Protein AF-A0A8C6ZMP5-F1 (afdb_monomer)

Foldseek 3Di:
DDDDDDDDDPPDDDPDDAAPFKDFDPDPFPWFDKDKDKDWDWDWDWDADPPRDTDIDTDIDIDIDIDGHGDDDDDGDTDGHPQFDDDPPDPRYRQAGHAPQAQPPPWGRNHRQATDEDAQFDDSRSPDGDFCQVVVVQQAPDDWDDDRRHIFHDDDPQWDQDPVRRYTHGPDPDDDPPPPDDDDPPPVVVVVVVVVVVVVVVVVVVVVCVVCVVVVVVDPDDDDDDDDDPVVVVVVVVVVVVVVVVVVVVVVVVVVVVVVPDDDDD

pLDDT: mean 75.1, std 19.27, range [32.62, 97.62]

Nearest PDB structures (foldseek):
  8eph-assembly2_C  TM=4.547E-01  e=2.329E-05  Homo sapiens
  2bq6-assembly1_A  TM=7.349E-01  e=4.977E-03  Homo sapiens
  1pfx-assembly1_L  TM=4.482E-01  e=1.656E-04  Sus scrofa
  4p24-assembly1_G  TM=3.798E-01  e=1.265E+00  Staphylococcus aureus subsp. aureus Mu50
  4p24-assembly1_E  TM=2.647E-01  e=1.340E+00  Staphylococcus aureus subsp. aureus Mu50

Solvent-accessible surface area (backbone atoms only — not comparable to full-atom values): 16484 Å² total; per-residue (Å²): 143,82,87,82,82,85,78,85,75,81,86,79,74,90,81,80,82,87,58,100,36,62,32,75,42,80,60,77,71,56,76,57,45,80,42,79,45,83,41,82,42,76,45,77,44,81,44,74,42,96,84,80,41,83,38,85,46,70,46,81,43,80,40,84,43,74,44,76,43,75,60,82,63,71,78,65,53,78,36,51,32,93,44,35,34,67,39,97,88,37,100,84,31,33,75,34,39,38,39,90,65,69,40,31,86,82,21,41,51,74,34,58,62,35,43,45,50,45,80,33,38,35,67,72,33,20,76,38,66,43,56,37,52,84,67,67,72,63,76,41,69,71,38,66,45,66,45,93,48,41,70,45,49,47,49,61,93,68,36,39,68,37,96,82,56,28,47,58,40,72,52,76,74,75,76,74,79,71,91,66,88,64,81,76,79,52,78,64,58,63,51,50,52,53,48,53,53,48,53,55,49,54,53,50,49,53,51,50,48,61,70,44,49,75,58,54,80,76,51,82,93,72,80,95,77,84,90,77,57,74,67,58,53,51,51,53,55,52,57,52,52,60,54,48,56,56,47,52,55,51,49,54,55,49,52,60,57,52,66,73,64,64,81,82,80,129

Sequence (266 aa):
PAGTGDVLTPLLFPLQAAARRVCSARAPAPPPVPESHVQPVYLPYLTTCAGQRLCSTYRTIYKVSYRLVARQAAQPVASCCPGWSRDATSALGCNRAVCWAPCRNGGSCVFPNRCSCPPGWTGPACETDVDECARRSHGCSQLCANTAGSYRCSCRAGFRLAADARACEPMEPDPEPRAQGNPLPSAGEMKEEMKDLKARMEALEQKLQSVLAPFHNLMPSAPDDVGTDPISRLSHSLQQLDRIDSLSEQISFLEERLETCKPKRD

Secondary structure (DSSP, 8-state):
----------------SS-TTEEEE-PPPPPPEEEEEEEEEEEEEEEEETTTEEEEEEEEEEEEEEEEEPPPPPS-EEEEPTTEE--SS-TT---EE--SSPPPTT-EEEETTEEEPPTTEESTTS-EE--TTTTT-S--SSEEEEETTEEEEE--TTEEE-TTSS-EEE-----------PPPPPHHHHHHHHHHHHHHHHHHHHHHHHHHHHHHTTS----S-----HHHHHHHHHHHHHHHHHHHHHHHHHHHHHHTT-----

Organism: Nothoprocta perdicaria (NCBI:txid30464)

Radius of gyration: 42.94 Å; Cα contacts (8 Å, |Δi|>4): 307; chains: 1; bounding box: 100×84×129 Å

InterPro domains:
  IPR000152 EGF-type aspartate/asparagine hydroxylation site [PS00010] (144-155)
  IPR000742 EGF-like domain [PS00022] (115-126)
  IPR000742 EGF-like domain [PS01186] (115-126)
  IPR000742 EGF-like domain [PS01186] (153-168)
  IPR000742 EGF-like domain [PS50026] (95-127)
  IPR000742 EGF-like domain [SM00181] (93-127)
  IPR000742 EGF-like domain [SM00181] (132-169)
  IPR001881 EGF-like calcium-binding domain [SM00179] (129-169)
  IPR011489 EMI domain [PF07546] (20-86)
  IPR011489 EMI domain [PS51041] (19-96)
  IPR013111 Epidermal growth factor-like domain, extracellular [PF07974] (99-126)
  IPR018097 EGF-like calcium-binding, conserved site [PS01187] (129-153)
  IPR049883 NOTCH1, EGF-like calcium-binding domain [PF07645] (129-168)
  IPR050969 Developmental Signaling Modulators [PTHR14949] (24-262)

Mean predicted aligned error: 21.31 Å

Structure (mmCIF, N/CA/C/O backbone):
data_AF-A0A8C6ZMP5-F1
#
_entry.id   AF-A0A8C6ZMP5-F1
#
loop_
_atom_site.group_PDB
_atom_site.id
_atom_site.type_symbol
_atom_site.label_atom_id
_atom_site.label_alt_id
_atom_site.label_comp_id
_atom_site.label_asym_id
_atom_site.label_entity_id
_atom_site.label_seq_id
_atom_site.pdbx_PDB_ins_code
_atom_site.Cartn_x
_atom_site.Cartn_y
_atom_site.Cartn_z
_atom_site.occupancy
_atom_site.B_iso_or_equiv
_atom_site.auth_seq_id
_atom_site.auth_comp_id
_atom_site.auth_asym_id
_atom_site.auth_atom_id
_atom_site.pdbx_PDB_model_num
ATOM 1 N N . PRO A 1 1 ? -28.061 33.032 34.984 1.00 40.44 1 PRO A N 1
ATOM 2 C CA . PRO A 1 1 ? -27.258 32.631 33.807 1.00 40.44 1 PRO A CA 1
ATOM 3 C C . PRO A 1 1 ? -25.758 32.755 34.110 1.00 40.44 1 PRO A C 1
ATOM 5 O O . PRO A 1 1 ? -25.182 33.829 33.989 1.00 40.44 1 PRO A O 1
ATOM 8 N N . ALA A 1 2 ? -25.153 31.664 34.570 1.00 33.84 2 ALA A N 1
ATOM 9 C CA . ALA A 1 2 ? -23.709 31.527 34.714 1.00 33.84 2 ALA A CA 1
ATOM 10 C C . ALA A 1 2 ? -23.377 30.079 34.343 1.00 33.84 2 ALA A C 1
ATOM 12 O O . ALA A 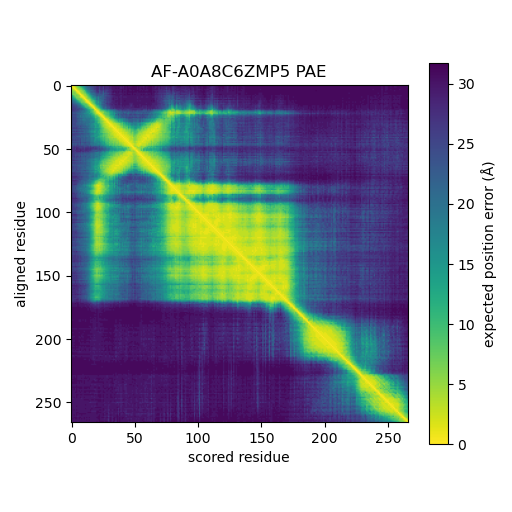1 2 ? -23.797 29.154 35.032 1.00 33.84 2 ALA A O 1
ATOM 13 N N . GLY A 1 3 ? -22.741 29.897 33.186 1.00 34.78 3 GLY A N 1
ATOM 14 C CA . GLY A 1 3 ? -22.262 28.605 32.713 1.00 34.78 3 GLY A CA 1
ATOM 15 C C . GLY A 1 3 ? -20.855 28.366 33.241 1.00 34.78 3 GLY A C 1
ATOM 16 O O . GLY A 1 3 ? -19.946 29.136 32.944 1.00 34.78 3 GLY A O 1
ATOM 17 N N . THR A 1 4 ? -20.682 27.308 34.021 1.00 37.09 4 THR A N 1
ATOM 18 C CA . THR A 1 4 ? -19.376 26.758 34.386 1.00 37.09 4 THR A CA 1
ATOM 19 C C . THR A 1 4 ? -19.034 25.663 33.384 1.00 37.09 4 THR A C 1
ATOM 21 O O . THR A 1 4 ? -19.713 24.641 33.318 1.00 37.09 4 THR A O 1
ATOM 24 N N . GLY A 1 5 ? -18.021 25.917 32.555 1.00 35.22 5 GLY A N 1
ATOM 25 C CA . GLY A 1 5 ? -17.418 24.911 31.692 1.00 35.22 5 GLY A CA 1
ATOM 26 C C . GLY A 1 5 ? -16.483 24.023 32.505 1.00 35.22 5 GLY A C 1
ATOM 27 O O . GLY A 1 5 ? -15.505 24.516 33.066 1.00 35.22 5 GLY A O 1
ATOM 28 N N . ASP A 1 6 ? -16.778 22.726 32.551 1.00 35.41 6 ASP A N 1
ATOM 29 C CA . ASP A 1 6 ? -15.871 21.724 33.101 1.00 35.41 6 ASP A CA 1
ATOM 30 C C . ASP A 1 6 ? -14.754 21.435 32.094 1.00 35.41 6 ASP A C 1
ATOM 32 O O . ASP A 1 6 ? -14.935 20.799 31.053 1.00 35.41 6 ASP A O 1
ATOM 36 N N . VAL A 1 7 ? -13.572 21.947 32.426 1.00 36.72 7 VAL A N 1
ATOM 37 C CA . VAL A 1 7 ? -12.300 21.639 31.780 1.00 36.72 7 VAL A CA 1
ATOM 38 C C . VAL A 1 7 ? -11.880 20.236 32.225 1.00 36.72 7 VAL A C 1
ATOM 40 O O . VAL A 1 7 ? -11.494 20.028 33.372 1.00 36.72 7 VAL A O 1
ATOM 43 N N . LEU A 1 8 ? -11.942 19.266 31.312 1.00 38.81 8 LEU A N 1
ATOM 44 C CA . LEU A 1 8 ? -11.336 17.943 31.483 1.00 38.81 8 LEU A CA 1
ATOM 45 C C . LEU A 1 8 ? -9.807 18.083 31.526 1.00 38.81 8 LEU A C 1
ATOM 47 O O . LEU A 1 8 ? -9.143 18.189 30.496 1.00 38.81 8 LEU A O 1
ATOM 51 N N . THR A 1 9 ? -9.242 18.078 32.729 1.00 32.62 9 THR A N 1
ATOM 52 C CA . THR A 1 9 ? -7.804 17.950 32.980 1.00 32.62 9 THR A CA 1
ATOM 53 C C . THR A 1 9 ? -7.346 16.512 32.700 1.00 32.62 9 THR A C 1
ATOM 55 O O . THR A 1 9 ? -7.867 15.576 33.312 1.00 32.62 9 THR A O 1
ATOM 58 N N . PRO A 1 10 ? -6.346 16.279 31.830 1.00 40.25 10 PRO A N 1
ATOM 59 C CA . PRO A 1 10 ? -5.701 14.980 31.741 1.00 40.25 10 PRO A CA 1
ATOM 60 C C . PRO A 1 10 ? -4.702 14.856 32.898 1.00 40.25 10 PRO A C 1
ATOM 62 O O . PRO A 1 10 ? -3.703 15.574 32.955 1.00 40.25 10 PRO A O 1
ATOM 65 N N . LEU A 1 11 ? -4.963 13.939 33.831 1.00 36.81 11 LEU A N 1
ATOM 66 C CA . LEU A 1 11 ? -3.975 13.528 34.828 1.00 36.81 11 LEU A CA 1
ATOM 67 C C . LEU A 1 11 ? -2.852 12.750 34.124 1.00 36.81 11 LEU A C 1
ATOM 69 O O . LEU A 1 11 ? -2.933 11.542 33.909 1.00 36.81 11 LEU A O 1
ATOM 73 N N . LEU A 1 12 ? -1.810 13.482 33.737 1.00 37.00 12 LEU A N 1
ATOM 74 C CA . LEU A 1 12 ? -0.519 12.968 33.292 1.00 37.00 12 LEU A CA 1
ATOM 75 C C . LEU A 1 12 ? 0.265 12.463 34.511 1.00 37.00 12 LEU A C 1
ATOM 77 O O . LEU A 1 12 ? 0.902 13.245 35.213 1.00 37.00 12 LEU A O 1
ATOM 81 N N . PHE A 1 13 ? 0.253 11.152 34.746 1.00 35.53 13 PHE A N 1
ATOM 82 C CA . PHE A 1 13 ? 1.320 10.499 35.506 1.00 35.53 13 PHE A CA 1
ATOM 83 C C . PHE A 1 13 ? 2.485 10.182 34.553 1.00 35.53 13 PHE A C 1
ATOM 85 O O . PHE A 1 13 ? 2.254 9.574 33.503 1.00 35.53 13 PHE A O 1
ATOM 92 N N . PRO A 1 14 ? 3.734 10.568 34.874 1.00 36.97 14 PRO A N 1
ATOM 93 C CA . PRO A 1 14 ? 4.877 10.289 34.024 1.00 36.97 14 PRO A CA 1
ATOM 94 C C . PRO A 1 14 ? 5.390 8.874 34.317 1.00 36.97 14 PRO A C 1
ATOM 96 O O . PRO A 1 14 ? 6.209 8.668 35.205 1.00 36.97 14 PRO A O 1
ATOM 99 N N . LEU A 1 15 ? 4.927 7.885 33.553 1.00 41.59 15 LEU A N 1
ATOM 100 C CA . LEU A 1 15 ? 5.704 6.663 33.330 1.00 41.59 15 LEU A CA 1
ATOM 101 C C . LEU A 1 15 ? 6.544 6.894 32.076 1.00 41.59 15 LEU A C 1
ATOM 103 O O . LEU A 1 15 ? 6.070 6.832 30.941 1.00 41.59 15 LEU A O 1
ATOM 107 N N . GLN A 1 16 ? 7.790 7.285 32.311 1.00 39.94 16 GLN A N 1
ATOM 108 C CA . GLN A 1 16 ? 8.776 7.563 31.282 1.00 39.94 16 GLN A CA 1
ATOM 109 C C . GLN A 1 16 ? 9.307 6.239 30.707 1.00 39.94 16 GLN A C 1
ATOM 111 O O . GLN A 1 16 ? 9.663 5.334 31.454 1.00 39.94 16 GLN A O 1
ATOM 116 N N . ALA A 1 17 ? 9.409 6.212 29.374 1.00 42.19 17 ALA A N 1
ATOM 117 C CA . ALA A 1 17 ? 10.086 5.242 28.503 1.00 42.19 17 ALA A CA 1
ATOM 118 C C . ALA A 1 17 ? 9.255 4.078 27.894 1.00 42.19 17 ALA A C 1
ATOM 120 O O . ALA A 1 17 ? 8.747 3.191 28.565 1.00 42.19 17 ALA A O 1
ATOM 121 N N . ALA A 1 18 ? 9.230 4.092 26.550 1.00 42.16 18 ALA A N 1
ATOM 122 C CA . ALA A 1 18 ? 8.970 2.995 25.600 1.00 42.16 18 ALA A CA 1
ATOM 123 C C . ALA A 1 18 ? 7.535 2.580 25.192 1.00 42.16 18 ALA A C 1
ATOM 125 O O . ALA A 1 18 ? 7.398 1.593 24.475 1.00 42.16 18 ALA A O 1
ATOM 126 N N . ALA A 1 19 ? 6.473 3.339 25.491 1.00 53.16 19 ALA A N 1
ATOM 127 C CA . ALA A 1 19 ? 5.121 2.961 25.036 1.00 53.16 19 ALA A CA 1
ATOM 128 C C . ALA A 1 19 ? 4.256 4.140 24.549 1.00 53.16 19 ALA A C 1
ATOM 130 O O . ALA A 1 19 ? 3.1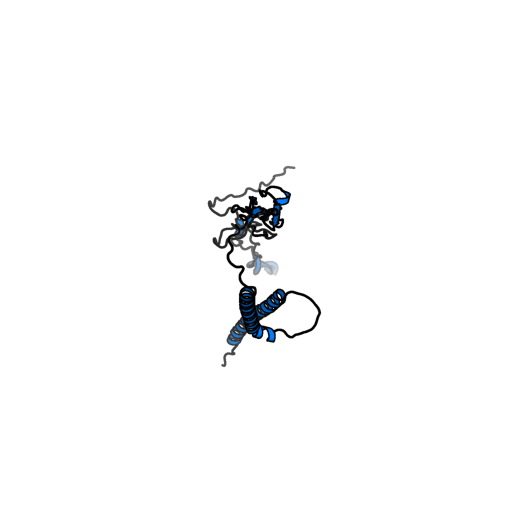43 4.357 25.016 1.00 53.16 19 ALA A O 1
ATOM 131 N N . ARG A 1 20 ? 4.729 4.901 23.552 1.00 64.38 20 ARG A N 1
ATOM 132 C CA . ARG A 1 20 ? 3.992 6.046 22.959 1.00 64.38 20 ARG A CA 1
ATOM 133 C C . ARG A 1 20 ? 2.675 5.685 22.238 1.00 64.38 20 ARG A C 1
ATOM 135 O O . ARG A 1 20 ? 2.056 6.561 21.644 1.00 64.38 20 ARG A O 1
ATOM 142 N N . ARG A 1 21 ? 2.266 4.413 22.225 1.00 77.31 21 ARG A N 1
ATOM 143 C CA . ARG A 1 21 ? 1.166 3.890 21.392 1.00 77.31 21 ARG A CA 1
ATOM 144 C C . ARG A 1 21 ? 0.268 2.890 22.130 1.00 77.31 21 ARG A C 1
ATOM 146 O O . ARG A 1 21 ? -0.377 2.047 21.507 1.00 77.31 21 ARG A O 1
ATOM 153 N N . VAL A 1 22 ? 0.253 2.970 23.458 1.00 78.44 22 VAL A N 1
ATOM 154 C CA . VAL A 1 22 ? -0.631 2.186 24.324 1.00 78.44 22 VAL A CA 1
ATOM 155 C C . VAL A 1 22 ? -1.766 3.091 24.790 1.00 78.44 22 VAL A C 1
ATOM 157 O O . VAL A 1 22 ? -1.531 4.160 25.345 1.00 78.44 22 VAL A O 1
ATOM 160 N N . CYS A 1 23 ? -2.995 2.655 24.543 1.00 79.56 23 CYS A N 1
ATOM 161 C CA . CYS A 1 23 ? -4.224 3.329 24.930 1.00 79.56 23 CYS A CA 1
ATOM 162 C C . CYS A 1 23 ? -4.930 2.492 26.009 1.00 79.56 23 CYS A C 1
ATOM 164 O O . CYS A 1 23 ? -5.021 1.267 25.899 1.00 79.56 23 CYS A O 1
ATOM 166 N N . SER A 1 24 ? -5.455 3.123 27.057 1.00 72.62 24 SER A N 1
ATOM 167 C CA . SER A 1 24 ? -6.291 2.417 28.029 1.00 72.62 24 SER A CA 1
ATOM 168 C C . SER A 1 24 ? -7.683 2.201 27.436 1.00 72.62 24 SER A C 1
ATOM 170 O O . SER A 1 24 ? -8.390 3.153 27.110 1.00 72.62 24 SER A O 1
ATOM 172 N N . ALA A 1 25 ? -8.101 0.943 27.303 1.00 61.69 25 ALA A N 1
ATOM 173 C CA . ALA A 1 25 ? -9.515 0.656 27.142 1.00 61.69 25 ALA A CA 1
ATOM 174 C C . ALA A 1 25 ? -10.157 0.759 28.529 1.00 61.69 25 ALA A C 1
ATOM 176 O O . ALA A 1 25 ? -9.703 0.122 29.485 1.00 61.69 25 ALA A O 1
ATOM 177 N N . ARG A 1 26 ? -11.215 1.567 28.664 1.00 58.22 26 ARG A N 1
ATOM 178 C CA . ARG A 1 26 ? -12.077 1.487 29.845 1.00 58.22 26 ARG A CA 1
ATOM 179 C C . ARG A 1 26 ? -12.685 0.091 29.820 1.00 58.22 26 ARG A C 1
ATOM 181 O O . ARG A 1 26 ? -13.495 -0.199 28.943 1.00 58.22 26 ARG A O 1
ATOM 188 N N . ALA A 1 27 ? -12.254 -0.777 30.733 1.00 58.53 27 ALA A N 1
ATOM 189 C CA . ALA A 1 27 ? -12.899 -2.069 30.892 1.00 58.53 27 ALA A CA 1
ATOM 190 C C . ALA A 1 27 ? -14.400 -1.806 31.110 1.00 58.53 27 ALA A C 1
ATOM 192 O O . ALA A 1 27 ? -14.733 -0.895 31.885 1.00 58.53 27 ALA A O 1
ATOM 193 N N . PRO A 1 28 ? -15.304 -2.518 30.411 1.00 59.09 28 PRO A N 1
ATOM 194 C CA . PRO A 1 28 ? -16.720 -2.420 30.719 1.00 59.09 28 PRO A CA 1
ATOM 195 C C . PRO A 1 28 ? -16.876 -2.667 32.218 1.00 59.09 28 PRO A C 1
ATOM 197 O O . PRO A 1 28 ? -16.289 -3.608 32.759 1.00 59.09 28 PRO A O 1
ATOM 200 N N . ALA A 1 29 ? -17.587 -1.765 32.901 1.00 63.38 29 ALA A N 1
ATOM 201 C CA . ALA A 1 29 ? -17.828 -1.930 34.324 1.00 63.38 29 ALA A CA 1
ATOM 202 C C . ALA A 1 29 ? -18.483 -3.307 34.512 1.00 63.38 29 ALA A C 1
ATOM 204 O O . ALA A 1 29 ? -19.467 -3.589 33.818 1.00 63.38 29 ALA A O 1
ATOM 205 N N . PRO A 1 30 ? -17.930 -4.185 35.368 1.00 71.12 30 PRO A N 1
ATOM 206 C CA . PRO A 1 30 ? -18.545 -5.480 35.594 1.00 71.12 30 PRO A CA 1
ATOM 207 C C . PRO A 1 30 ? -19.993 -5.260 36.052 1.00 71.12 30 PRO A C 1
ATOM 209 O O . PRO A 1 30 ? -20.258 -4.280 36.762 1.00 71.12 30 PRO A O 1
ATOM 212 N N . PRO A 1 31 ? -20.935 -6.133 35.650 1.00 78.19 31 PRO A N 1
ATOM 213 C CA . PRO A 1 31 ? -22.311 -6.017 36.106 1.00 78.19 31 PRO A CA 1
ATOM 214 C C . PRO A 1 31 ? -22.332 -5.986 37.641 1.00 78.19 31 PRO A C 1
ATOM 216 O O . PRO A 1 31 ? -21.533 -6.684 38.281 1.00 78.19 31 PRO A O 1
ATOM 219 N N . PRO A 1 32 ? -23.198 -5.158 38.251 1.00 82.06 32 PRO A N 1
ATOM 220 C CA . PRO A 1 32 ? -23.272 -5.086 39.697 1.00 82.06 32 PRO A CA 1
ATOM 221 C C . PRO A 1 32 ? -23.668 -6.454 40.252 1.00 82.06 32 PRO A C 1
ATOM 223 O O . PRO A 1 32 ? -24.523 -7.145 39.697 1.00 82.06 32 PRO A O 1
ATOM 226 N N . VAL A 1 33 ? -23.030 -6.848 41.349 1.00 85.88 33 VAL A N 1
ATOM 227 C CA . VAL A 1 33 ? -23.294 -8.138 41.988 1.00 85.88 33 VAL A CA 1
ATOM 228 C C . VAL A 1 33 ? -24.361 -7.972 43.069 1.00 85.88 33 VAL A C 1
ATOM 230 O O . VAL A 1 33 ? -24.378 -6.940 43.751 1.00 85.88 33 VAL A O 1
ATOM 233 N N . PRO A 1 34 ? -25.258 -8.958 43.245 1.00 89.69 34 PRO A N 1
ATOM 234 C CA . PRO A 1 34 ? -26.184 -8.954 44.363 1.00 89.69 34 PRO A CA 1
ATOM 235 C C . PRO A 1 34 ? -25.411 -9.199 45.662 1.00 89.69 34 PRO A C 1
ATOM 237 O O . PRO A 1 34 ? -24.767 -10.231 45.836 1.00 89.69 34 PRO A O 1
ATOM 240 N N . GLU A 1 35 ? -25.492 -8.247 46.582 1.00 90.44 35 GLU A N 1
ATOM 241 C CA . GLU A 1 35 ? -24.989 -8.374 47.945 1.00 90.44 35 GLU A CA 1
ATOM 242 C C . GLU A 1 35 ? -26.182 -8.445 48.904 1.00 90.44 35 GLU A C 1
ATOM 244 O O . GLU A 1 35 ? -27.054 -7.567 48.909 1.00 90.44 35 GLU A O 1
ATOM 249 N N . SER A 1 36 ? -26.238 -9.509 49.705 1.00 92.12 36 SER A N 1
ATOM 250 C CA . SER A 1 36 ? -27.244 -9.656 50.755 1.00 92.12 36 SER A CA 1
ATOM 251 C C . SER A 1 36 ? -26.870 -8.810 51.967 1.00 92.12 36 SER A C 1
ATOM 253 O O . SER A 1 36 ? -25.743 -8.891 52.453 1.00 92.12 36 SER A O 1
ATOM 255 N N . HIS A 1 37 ? -27.829 -8.068 52.509 1.00 90.12 37 HIS A N 1
ATOM 256 C CA . HIS A 1 37 ? -27.679 -7.365 53.775 1.00 90.12 37 HIS A CA 1
ATOM 257 C C . HIS A 1 37 ? -28.934 -7.505 54.635 1.00 90.12 37 HIS A C 1
ATOM 259 O O . HIS A 1 37 ? -30.043 -7.741 54.148 1.00 90.12 37 HIS A O 1
ATOM 265 N N . VAL A 1 38 ? -28.745 -7.373 55.943 1.00 94.44 38 VAL A N 1
ATOM 266 C CA . VAL A 1 38 ? -29.824 -7.479 56.921 1.00 94.44 38 VAL A CA 1
ATOM 267 C C . VAL A 1 38 ? -30.452 -6.101 57.117 1.00 94.44 38 VAL A C 1
ATOM 269 O O . VAL A 1 38 ? -29.764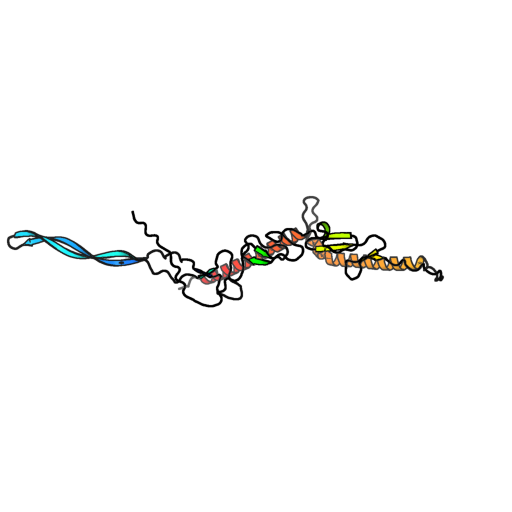 -5.160 57.506 1.00 94.44 38 VAL A O 1
ATOM 272 N N . GLN A 1 39 ? -31.757 -5.988 56.866 1.00 92.44 39 GLN A N 1
ATOM 273 C CA . GLN A 1 39 ? -32.516 -4.750 57.020 1.00 92.44 39 GLN A CA 1
ATOM 274 C C . GLN A 1 39 ? -33.563 -4.891 58.141 1.00 92.44 39 GLN A C 1
ATOM 276 O O . GLN A 1 39 ? -34.323 -5.868 58.149 1.00 92.44 39 GLN A O 1
ATOM 281 N N . PRO A 1 40 ? -33.633 -3.940 59.093 1.00 93.75 40 PRO A N 1
ATOM 282 C CA . PRO A 1 40 ? -34.680 -3.926 60.105 1.00 93.75 40 PRO A CA 1
ATOM 283 C C . PRO A 1 40 ? -36.017 -3.497 59.488 1.00 93.75 40 PRO A C 1
ATOM 285 O O . PRO A 1 40 ? -36.099 -2.505 58.766 1.00 93.75 40 PRO A O 1
ATOM 288 N N . VAL A 1 41 ? -37.080 -4.233 59.801 1.00 94.19 41 VAL A N 1
ATOM 289 C CA . VAL A 1 41 ? -38.461 -3.938 59.410 1.00 94.19 41 VAL A CA 1
ATOM 290 C C . VAL A 1 41 ? -39.313 -3.859 60.672 1.00 94.19 41 VAL A C 1
ATOM 292 O O . VAL A 1 41 ? -39.326 -4.782 61.483 1.00 94.19 41 VAL A O 1
ATOM 295 N N . TYR A 1 42 ? -40.037 -2.757 60.842 1.00 94.38 42 TYR A N 1
ATOM 296 C CA . TYR A 1 42 ? -40.895 -2.528 62.004 1.00 94.38 42 TYR A CA 1
ATOM 297 C C . TYR A 1 42 ? -42.308 -3.031 61.708 1.00 94.38 42 TYR A C 1
ATOM 299 O O . TYR A 1 42 ? -43.022 -2.440 60.899 1.00 94.38 42 TYR A O 1
ATOM 307 N N . LEU A 1 43 ? -42.709 -4.142 62.332 1.00 92.44 43 LEU A N 1
ATOM 308 C CA . LEU A 1 43 ? -44.045 -4.709 62.158 1.00 92.44 43 LEU A CA 1
ATOM 309 C C . LEU A 1 43 ? -44.976 -4.200 63.268 1.00 92.44 43 LEU A C 1
ATOM 311 O O . LEU A 1 43 ? -44.690 -4.464 64.443 1.00 92.44 43 LEU A O 1
ATOM 315 N N . PRO A 1 44 ? -46.080 -3.515 62.929 1.00 91.44 44 PRO A N 1
ATOM 316 C CA . PRO A 1 44 ? -47.053 -3.099 63.923 1.00 91.44 44 PRO A CA 1
ATOM 317 C C . PRO A 1 44 ? -47.796 -4.314 64.484 1.00 91.44 44 PRO A C 1
ATOM 319 O O . PRO A 1 44 ? -48.143 -5.243 63.753 1.00 91.44 44 PRO A O 1
ATOM 322 N N . TYR A 1 45 ? -48.061 -4.299 65.784 1.00 87.31 45 TYR A N 1
ATOM 323 C CA . TYR A 1 45 ? -48.960 -5.240 66.437 1.00 87.31 45 TYR A CA 1
ATOM 324 C C . TYR A 1 45 ? -49.774 -4.529 67.515 1.00 87.31 45 TYR A C 1
ATOM 326 O O . TYR A 1 45 ? -49.360 -3.506 68.069 1.00 87.31 45 TYR A O 1
ATOM 334 N N . LEU A 1 46 ? -50.962 -5.065 67.782 1.00 90.44 46 LEU A N 1
ATOM 335 C CA . LEU A 1 46 ? -51.815 -4.579 68.854 1.00 90.44 46 LEU A CA 1
ATOM 336 C C . LEU A 1 46 ? -51.418 -5.260 70.161 1.00 90.44 46 LEU A C 1
ATOM 338 O O . LEU A 1 46 ? -51.238 -6.475 70.208 1.00 90.44 46 LEU A O 1
ATOM 342 N N . THR A 1 47 ? -51.299 -4.467 71.217 1.00 86.75 47 THR A N 1
ATOM 343 C CA . THR A 1 47 ? -51.095 -4.942 72.584 1.00 86.75 47 THR A CA 1
ATOM 344 C C . THR A 1 47 ? -52.081 -4.262 73.525 1.00 86.75 47 THR A C 1
ATOM 346 O O . THR A 1 47 ? -52.681 -3.239 73.188 1.00 86.75 47 THR A O 1
ATOM 349 N N . THR A 1 48 ? -52.260 -4.822 74.714 1.00 87.69 48 THR A N 1
ATOM 350 C CA . THR A 1 48 ? -53.075 -4.221 75.770 1.00 87.69 48 THR A CA 1
ATOM 351 C C . THR A 1 48 ? -52.214 -3.312 76.640 1.00 87.69 48 THR A C 1
ATOM 353 O O . THR A 1 48 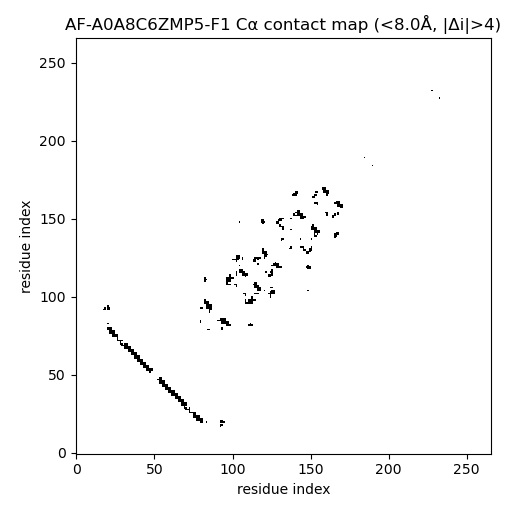? -51.246 -3.768 77.248 1.00 87.69 48 THR A O 1
ATOM 356 N N . CYS A 1 49 ? -52.575 -2.036 76.732 1.00 82.00 49 CYS A N 1
ATOM 357 C CA . CYS A 1 49 ? -52.000 -1.103 77.700 1.00 82.00 49 CYS A CA 1
ATOM 358 C C . CYS A 1 49 ? -52.664 -1.241 79.081 1.00 82.00 49 CYS A C 1
ATOM 360 O O . CYS A 1 49 ? -53.751 -1.814 79.207 1.00 82.00 49 CYS A O 1
ATOM 362 N N . ALA A 1 50 ? -52.036 -0.674 80.121 1.00 82.38 50 ALA A N 1
ATOM 363 C CA . ALA A 1 50 ? -52.617 -0.600 81.462 1.00 82.38 50 ALA A CA 1
ATOM 364 C C . ALA A 1 50 ? -54.027 0.024 81.397 1.00 82.38 50 ALA A C 1
ATOM 366 O O . ALA A 1 50 ? -54.191 1.156 80.943 1.00 82.38 50 ALA A O 1
ATOM 367 N N . GLY A 1 51 ? -55.045 -0.749 81.794 1.00 76.50 51 GLY A N 1
ATOM 368 C CA . GLY A 1 51 ? -56.458 -0.356 81.701 1.00 76.50 51 GLY A CA 1
ATOM 369 C C . GLY A 1 51 ? -57.237 -0.903 80.494 1.00 76.50 51 GLY A C 1
ATOM 370 O O . GLY A 1 51 ? -58.196 -0.266 80.077 1.00 76.50 51 GLY A O 1
ATOM 371 N N . GLN A 1 52 ? -56.848 -2.053 79.921 1.00 71.94 52 GLN A N 1
ATOM 372 C CA . GLN A 1 52 ? -57.586 -2.772 78.855 1.00 71.94 52 GLN A CA 1
ATOM 373 C C . GLN A 1 52 ? -57.764 -2.010 77.524 1.00 71.94 52 GLN A C 1
ATOM 375 O O . GLN A 1 52 ? -58.571 -2.396 76.680 1.00 71.94 52 GLN A O 1
ATOM 380 N N . ARG A 1 53 ? -56.990 -0.947 77.285 1.00 81.69 53 ARG A N 1
ATOM 381 C CA . ARG A 1 53 ? -57.022 -0.201 76.016 1.00 81.69 53 ARG A CA 1
ATOM 382 C C . ARG A 1 53 ? -56.104 -0.870 74.993 1.00 81.69 53 ARG A C 1
ATOM 384 O O . ARG A 1 53 ? -54.978 -1.243 75.326 1.00 81.69 53 ARG A O 1
ATOM 391 N N . LEU A 1 54 ? -56.576 -0.999 73.754 1.00 86.81 54 LEU A N 1
ATOM 392 C CA . LEU A 1 54 ? -55.752 -1.445 72.629 1.00 86.81 54 LEU A CA 1
ATOM 393 C C . LEU A 1 54 ? -54.760 -0.343 72.248 1.00 86.81 54 LEU A C 1
ATOM 395 O O . LEU A 1 54 ? -55.144 0.807 72.043 1.00 86.81 54 LEU A O 1
ATOM 399 N N . CYS A 1 55 ? -53.492 -0.717 72.131 1.00 86.75 55 CYS A N 1
ATOM 400 C CA . CYS A 1 55 ? -52.392 0.152 71.742 1.00 86.75 55 CYS A CA 1
ATOM 401 C C . CYS A 1 55 ? -51.631 -0.461 70.566 1.00 86.75 55 CYS A C 1
ATOM 403 O O . CYS A 1 55 ? -51.357 -1.661 70.563 1.00 86.75 55 CYS A O 1
ATOM 405 N N . SER A 1 56 ? -51.252 0.357 69.582 1.00 88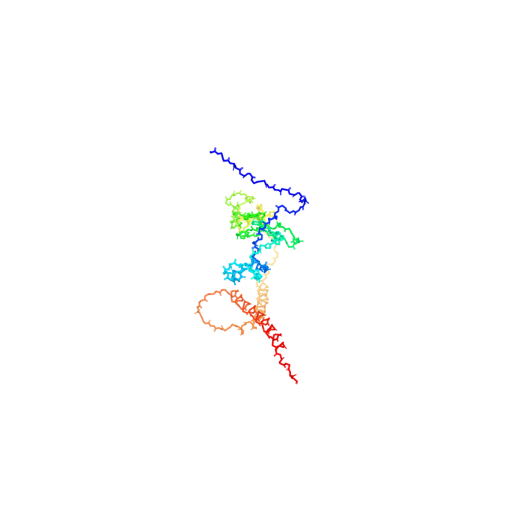.69 56 SER A N 1
ATOM 406 C CA . SER A 1 56 ? -50.341 -0.050 68.512 1.00 88.69 56 SER A CA 1
ATOM 407 C C . SER A 1 56 ? -48.897 0.118 68.968 1.00 88.69 56 SER A C 1
ATOM 409 O O . SER A 1 56 ? -48.484 1.211 69.353 1.00 88.69 56 SER A O 1
ATOM 411 N N . THR A 1 57 ? -48.119 -0.948 68.885 1.00 89.31 57 THR A N 1
ATOM 412 C CA . THR A 1 57 ? -46.673 -0.941 69.123 1.00 89.31 57 THR A CA 1
ATOM 413 C C . THR A 1 57 ? -45.968 -1.634 67.957 1.00 89.31 57 THR A C 1
ATOM 415 O O . THR A 1 57 ? -46.621 -2.204 67.082 1.00 89.31 57 THR A O 1
ATOM 418 N N . TYR A 1 58 ? -44.642 -1.566 67.907 1.00 90.75 58 TYR A N 1
ATOM 419 C CA . TYR A 1 58 ? -43.841 -2.129 66.825 1.00 90.75 58 TYR A CA 1
ATOM 420 C C . TYR A 1 58 ? -42.904 -3.196 67.375 1.00 90.75 58 TYR A C 1
ATOM 422 O O . TYR A 1 58 ? -42.303 -3.023 68.434 1.00 90.75 58 TYR A O 1
ATOM 430 N N . ARG A 1 59 ? -42.745 -4.297 66.641 1.00 91.75 59 ARG A N 1
ATOM 431 C CA . ARG A 1 59 ? -41.632 -5.230 66.848 1.00 91.75 59 ARG A CA 1
ATOM 432 C C . ARG A 1 59 ? -40.666 -5.138 65.677 1.00 91.75 59 ARG A C 1
ATOM 434 O O . ARG A 1 59 ? -41.096 -5.109 64.523 1.00 91.75 59 ARG A O 1
ATOM 441 N N . THR A 1 60 ? -39.373 -5.119 65.969 1.00 93.31 60 THR A N 1
ATOM 442 C CA . THR A 1 60 ? -38.330 -5.153 64.942 1.00 93.31 60 THR A CA 1
ATOM 443 C C . THR A 1 60 ? -38.134 -6.591 64.485 1.00 93.31 60 THR A C 1
ATOM 445 O O . THR A 1 60 ? -37.814 -7.465 65.287 1.00 93.31 60 THR A O 1
ATOM 448 N N . ILE A 1 61 ? -38.325 -6.840 63.196 1.00 92.06 61 ILE A N 1
ATOM 449 C CA . ILE A 1 61 ? -37.944 -8.094 62.547 1.00 92.06 61 ILE A CA 1
ATOM 450 C C . ILE A 1 61 ? -36.821 -7.803 61.558 1.00 92.06 61 ILE A C 1
ATOM 452 O O . ILE A 1 61 ? -36.826 -6.775 60.886 1.00 92.06 61 ILE A O 1
ATOM 456 N N . TYR A 1 62 ? -35.854 -8.701 61.456 1.00 93.25 62 TYR A N 1
ATOM 457 C CA . TYR A 1 62 ? -34.752 -8.566 60.513 1.00 93.25 62 TYR A CA 1
ATOM 458 C C . TYR A 1 62 ? -35.074 -9.368 59.260 1.00 93.25 62 TYR A C 1
ATOM 460 O O . TYR A 1 62 ? -35.395 -10.554 59.345 1.00 93.25 62 TYR A O 1
ATOM 468 N N . LYS A 1 63 ? -35.020 -8.722 58.097 1.00 93.56 63 LYS A N 1
ATOM 469 C CA . LYS A 1 63 ? -35.197 -9.390 56.807 1.00 93.56 63 LYS A CA 1
ATOM 470 C C . LYS A 1 63 ? -33.911 -9.305 56.003 1.00 93.56 63 LYS A C 1
ATOM 472 O O . LYS A 1 63 ? -33.224 -8.286 56.024 1.00 93.56 63 LYS A O 1
ATOM 477 N N . VAL A 1 64 ? -33.595 -10.381 55.290 1.00 94.75 64 VAL A N 1
ATOM 478 C CA . VAL A 1 64 ? -32.531 -10.359 54.286 1.00 94.75 64 VAL A CA 1
ATOM 479 C C . VAL A 1 64 ? -33.062 -9.606 53.076 1.00 94.75 64 VAL A C 1
ATOM 481 O O . VAL A 1 64 ? -34.130 -9.919 52.553 1.00 94.75 64 VAL A O 1
ATOM 484 N N . SER A 1 65 ? -32.320 -8.594 52.660 1.00 90.50 65 SER A N 1
ATOM 485 C CA . SER A 1 65 ? -32.600 -7.793 51.477 1.00 90.50 65 SER A CA 1
ATOM 486 C C . SER A 1 65 ? -31.369 -7.793 50.581 1.00 90.50 65 SER A C 1
ATOM 488 O O . SER A 1 65 ? -30.244 -7.994 51.041 1.00 90.50 65 SER A O 1
ATOM 490 N N . TYR A 1 66 ? -31.576 -7.605 49.285 1.00 89.75 66 TYR A N 1
ATOM 491 C CA . TYR A 1 66 ? -30.505 -7.639 48.300 1.00 89.75 66 TYR A CA 1
ATOM 492 C C . TYR A 1 66 ? -30.318 -6.240 47.738 1.00 89.75 66 TYR A C 1
ATOM 494 O O . TYR A 1 66 ? -31.290 -5.569 47.393 1.00 89.75 66 TYR A O 1
ATOM 502 N N . ARG A 1 67 ? -29.066 -5.801 47.644 1.00 88.38 67 ARG A N 1
ATOM 503 C CA . ARG A 1 67 ? -28.699 -4.577 46.933 1.00 88.38 67 ARG A CA 1
ATOM 504 C C . ARG A 1 67 ? -27.696 -4.907 45.843 1.00 88.38 67 ARG A C 1
ATOM 506 O O . ARG A 1 67 ? -26.898 -5.830 45.977 1.00 88.38 67 ARG A O 1
ATOM 513 N N . LEU A 1 68 ? -27.740 -4.140 44.767 1.00 88.12 68 LEU A N 1
ATOM 514 C CA . LEU A 1 68 ? -26.762 -4.231 43.697 1.00 88.12 68 LEU A CA 1
ATOM 515 C C . LEU A 1 68 ? -25.564 -3.354 44.059 1.00 88.12 68 LEU A C 1
ATOM 517 O O . LEU A 1 68 ? -25.716 -2.143 44.219 1.00 88.12 68 LEU A O 1
ATOM 521 N N . VAL A 1 69 ? -24.385 -3.960 44.202 1.00 83.31 69 VAL A N 1
ATOM 522 C CA . VAL A 1 69 ? -23.142 -3.230 44.488 1.00 83.31 69 VAL A CA 1
ATOM 523 C C . VAL A 1 69 ? -22.218 -3.307 43.287 1.00 83.31 69 VAL A C 1
ATOM 525 O O . VAL A 1 69 ? -21.940 -4.383 42.751 1.00 83.31 69 VAL A O 1
ATOM 528 N N . ALA A 1 70 ? -21.739 -2.144 42.851 1.00 77.69 70 ALA A N 1
ATOM 529 C CA . ALA A 1 70 ? -20.726 -2.055 41.814 1.00 77.69 70 ALA A CA 1
ATOM 530 C C . ALA A 1 70 ? -19.382 -2.531 42.382 1.00 77.69 70 ALA A C 1
ATOM 532 O O . ALA A 1 70 ? -18.885 -1.981 43.365 1.00 77.69 70 ALA A O 1
ATOM 533 N N . ARG A 1 71 ? -18.773 -3.545 41.761 1.00 67.19 71 ARG A N 1
ATOM 534 C CA . ARG A 1 71 ? -17.371 -3.880 42.042 1.00 67.19 71 ARG A CA 1
ATOM 535 C C . ARG A 1 71 ? -16.465 -2.829 41.409 1.00 67.19 71 ARG A C 1
ATOM 537 O O . ARG A 1 71 ? -16.746 -2.352 40.310 1.00 67.19 71 ARG A O 1
ATOM 544 N N . GLN A 1 72 ? -15.361 -2.499 42.085 1.00 62.16 72 GLN A N 1
ATOM 545 C CA . GLN A 1 72 ? -14.281 -1.745 41.451 1.00 62.16 72 GLN A CA 1
ATOM 546 C C . GLN A 1 72 ? -13.838 -2.509 40.202 1.00 62.16 72 GLN A C 1
ATOM 548 O O . GLN A 1 72 ? -13.577 -3.713 40.264 1.00 62.16 72 GLN A O 1
ATOM 553 N N . ALA A 1 73 ? -13.833 -1.821 39.059 1.00 57.47 73 ALA A N 1
ATOM 554 C CA . ALA A 1 73 ? -13.366 -2.406 37.815 1.00 57.47 73 ALA A CA 1
ATOM 555 C C . ALA A 1 73 ? -11.927 -2.900 38.010 1.00 57.47 73 ALA A C 1
ATOM 557 O O . ALA A 1 73 ? -11.114 -2.223 38.644 1.00 57.47 73 ALA A O 1
ATOM 558 N N . ALA A 1 74 ? -11.624 -4.080 37.465 1.00 58.75 74 ALA A N 1
ATOM 559 C CA . ALA A 1 74 ? -10.247 -4.530 37.327 1.00 58.75 74 ALA A CA 1
ATOM 560 C C . ALA A 1 74 ? -9.419 -3.426 36.641 1.00 58.75 74 ALA A C 1
ATOM 562 O O . ALA A 1 74 ? -9.960 -2.646 35.850 1.00 58.75 74 ALA A O 1
ATOM 563 N N . GLN A 1 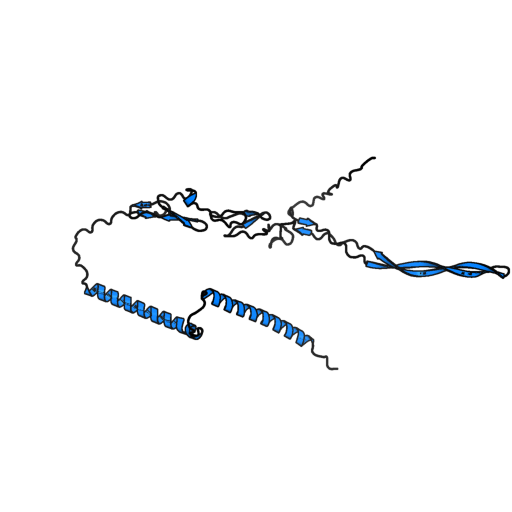75 ? -8.128 -3.348 36.978 1.00 55.47 75 GLN A N 1
ATOM 564 C CA . GLN A 1 75 ? -7.187 -2.373 36.415 1.00 55.47 75 GLN A CA 1
ATOM 565 C C . GLN A 1 75 ? -7.379 -2.228 34.893 1.00 55.47 75 GLN A C 1
ATOM 567 O O . GLN A 1 75 ? -7.669 -3.226 34.224 1.00 55.47 75 GLN A O 1
ATOM 572 N N . PRO A 1 76 ? -7.242 -1.012 34.331 1.00 57.53 76 PRO A N 1
ATOM 573 C CA . PRO A 1 76 ? -7.484 -0.785 32.912 1.00 57.53 76 PRO A CA 1
ATOM 574 C C . PRO A 1 76 ? -6.620 -1.730 32.076 1.00 57.53 76 PRO A C 1
ATOM 576 O O . PRO A 1 76 ? -5.395 -1.746 32.197 1.00 57.53 76 PRO A O 1
ATOM 579 N N . VAL A 1 77 ? -7.265 -2.520 31.219 1.00 64.94 77 VAL A N 1
ATOM 580 C CA . VAL A 1 77 ? -6.560 -3.397 30.288 1.00 64.94 77 VAL A CA 1
ATOM 581 C C . VAL A 1 77 ? -5.905 -2.495 29.244 1.00 64.94 77 VAL A C 1
ATOM 583 O O . VAL A 1 77 ? -6.579 -1.828 28.456 1.00 64.94 77 VAL A O 1
ATOM 586 N N . ALA A 1 78 ? -4.578 -2.423 29.272 1.00 72.19 78 ALA A N 1
ATOM 587 C CA . ALA A 1 78 ? -3.806 -1.678 28.290 1.00 72.19 78 ALA A CA 1
ATOM 588 C C . ALA A 1 78 ? -3.963 -2.327 26.903 1.00 72.19 78 ALA A C 1
ATOM 590 O O . ALA A 1 78 ? -3.551 -3.472 26.685 1.00 72.19 78 ALA A O 1
ATOM 591 N N . SER A 1 79 ? -4.554 -1.594 25.961 1.00 81.56 79 SER A N 1
ATOM 592 C CA . SER A 1 79 ? -4.746 -2.001 24.564 1.00 81.56 79 SER A CA 1
ATOM 593 C C . SER A 1 79 ? -3.899 -1.146 23.621 1.00 81.56 79 SER A C 1
ATOM 595 O O . SER A 1 79 ? -3.485 -0.041 23.967 1.00 81.56 79 SER A O 1
ATOM 597 N N . CYS A 1 80 ? -3.632 -1.625 22.409 1.00 86.00 80 CYS A N 1
ATOM 598 C CA . CYS A 1 80 ? -2.998 -0.776 21.404 1.00 86.00 80 CYS A CA 1
ATOM 599 C C . CYS A 1 80 ? -3.971 0.293 20.907 1.00 86.00 80 CYS A C 1
ATOM 601 O O . CYS A 1 80 ? -5.172 0.051 20.792 1.00 86.00 80 CYS A O 1
ATOM 603 N N . CYS A 1 81 ? -3.451 1.483 20.618 1.00 87.94 81 CYS A N 1
ATOM 604 C CA . CYS A 1 81 ? -4.254 2.530 19.997 1.00 87.94 81 CYS A CA 1
ATOM 605 C C . CYS A 1 81 ? -4.729 2.103 18.589 1.00 87.94 81 CYS A C 1
ATOM 607 O O . CYS A 1 81 ? -4.072 1.273 17.954 1.00 87.94 81 CYS A O 1
ATOM 609 N N . PRO A 1 82 ? -5.831 2.676 18.063 1.00 87.88 82 PRO A N 1
ATOM 610 C CA . PRO A 1 82 ? -6.338 2.340 16.733 1.00 87.88 82 PRO A CA 1
ATOM 611 C C . PRO A 1 82 ? -5.254 2.423 15.648 1.00 87.88 82 PRO A C 1
ATOM 613 O O . PRO A 1 82 ? -4.507 3.400 15.576 1.00 87.88 82 PRO A O 1
ATOM 616 N N . GLY A 1 83 ? -5.157 1.382 14.815 1.00 89.69 83 GLY A N 1
ATOM 617 C CA . GLY A 1 83 ? -4.136 1.272 13.767 1.00 89.69 83 GLY A CA 1
ATOM 618 C C . GLY A 1 83 ? -2.771 0.750 14.233 1.00 89.69 83 GLY A C 1
ATOM 619 O O . GLY A 1 83 ? -1.837 0.713 13.434 1.00 89.69 83 GLY A O 1
ATOM 620 N N . TRP A 1 84 ? -2.639 0.331 15.494 1.00 90.12 84 TRP A N 1
ATOM 621 C CA . TRP A 1 84 ? -1.426 -0.278 16.042 1.00 90.12 84 TRP A CA 1
ATOM 622 C C . TRP A 1 84 ? -1.706 -1.669 16.594 1.00 90.12 84 TRP A C 1
ATOM 624 O O . TRP A 1 84 ? -2.776 -1.952 17.126 1.00 90.12 84 TRP A O 1
ATOM 634 N N . SER A 1 85 ? -0.708 -2.533 16.486 1.00 88.19 85 SER A N 1
ATOM 635 C CA . SER A 1 85 ? -0.720 -3.901 16.985 1.00 88.19 85 SER A CA 1
ATOM 636 C C . SER A 1 85 ? 0.543 -4.175 17.792 1.00 88.19 85 SER A C 1
ATOM 638 O O . SER A 1 85 ? 1.539 -3.444 17.696 1.00 88.19 85 SER A O 1
ATOM 640 N N . ARG A 1 86 ? 0.475 -5.215 18.627 1.00 86.12 86 ARG A N 1
ATOM 641 C CA . ARG A 1 86 ? 1.628 -5.679 19.396 1.00 86.12 86 ARG A CA 1
ATOM 642 C C . ARG A 1 86 ? 2.694 -6.189 18.432 1.00 86.12 86 ARG A C 1
ATOM 644 O O . ARG A 1 86 ? 2.367 -6.826 17.429 1.00 86.12 86 ARG A O 1
ATOM 651 N N . ASP A 1 87 ? 3.951 -5.863 18.701 1.00 80.19 87 ASP A N 1
ATOM 652 C CA . ASP A 1 87 ? 5.049 -6.508 17.990 1.00 80.19 87 ASP A CA 1
ATOM 653 C C . ASP A 1 87 ? 5.237 -7.952 18.512 1.00 80.19 87 ASP A C 1
ATOM 655 O O . ASP A 1 87 ? 4.734 -8.322 19.573 1.00 80.19 87 ASP A O 1
ATOM 659 N N . ALA A 1 88 ? 5.902 -8.805 17.731 1.00 72.06 88 ALA A N 1
ATOM 660 C CA . ALA A 1 88 ? 6.138 -10.198 18.122 1.00 72.06 88 ALA A CA 1
ATOM 661 C C . ALA A 1 88 ? 7.252 -10.340 19.180 1.00 72.06 88 ALA A C 1
ATOM 663 O O . ALA A 1 88 ? 7.425 -11.408 19.758 1.00 72.06 88 ALA A O 1
ATOM 664 N N . THR A 1 89 ? 8.028 -9.279 19.412 1.00 74.50 89 THR A N 1
ATOM 665 C CA . THR A 1 89 ? 9.277 -9.292 20.191 1.00 74.50 89 THR A CA 1
ATOM 666 C C . THR A 1 89 ? 9.131 -8.703 21.598 1.00 74.50 89 THR A C 1
ATOM 668 O O . THR A 1 89 ? 9.964 -8.949 22.462 1.00 74.50 89 THR A O 1
ATOM 671 N N . SER A 1 90 ? 8.082 -7.929 21.849 1.00 66.06 90 SER A N 1
ATOM 672 C CA . SER A 1 90 ? 7.783 -7.193 23.070 1.00 66.06 90 SER A CA 1
ATOM 673 C C . SER A 1 90 ? 6.315 -7.404 23.415 1.00 66.06 90 SER A C 1
ATOM 675 O O . SER A 1 90 ? 5.404 -6.819 22.828 1.00 66.06 90 SER A O 1
ATOM 677 N N . ALA A 1 91 ? 6.079 -8.217 24.445 1.00 64.19 91 ALA A N 1
ATOM 678 C CA . ALA A 1 91 ? 4.740 -8.567 24.916 1.00 64.19 91 ALA A CA 1
ATOM 679 C C . ALA A 1 91 ? 3.863 -7.343 25.267 1.00 64.19 91 ALA A C 1
ATOM 681 O O . ALA A 1 91 ? 2.635 -7.441 25.297 1.00 64.19 91 ALA A O 1
ATOM 682 N N . LEU A 1 92 ? 4.474 -6.178 25.515 1.00 70.94 92 LEU A N 1
ATOM 683 C CA . LEU A 1 92 ? 3.809 -4.945 25.946 1.00 70.94 92 LEU A CA 1
ATOM 684 C C . LEU A 1 92 ? 3.888 -3.798 24.918 1.00 70.94 92 LEU A C 1
ATOM 686 O O . LEU A 1 92 ? 3.238 -2.771 25.113 1.00 70.94 92 LEU A O 1
ATOM 690 N N . GLY A 1 93 ? 4.652 -3.949 23.830 1.00 76.25 93 GLY A N 1
ATOM 691 C CA . GLY A 1 93 ? 4.923 -2.878 22.869 1.00 76.25 93 GLY A CA 1
ATOM 692 C C . GLY A 1 93 ? 3.933 -2.830 21.704 1.00 76.25 93 GLY A C 1
ATOM 693 O O . GLY A 1 93 ? 3.885 -3.738 20.882 1.00 76.25 93 GLY A O 1
ATOM 694 N N . CYS A 1 94 ? 3.177 -1.738 21.572 1.00 85.88 94 CYS A N 1
ATOM 695 C CA . CYS A 1 94 ? 2.281 -1.493 20.432 1.00 85.88 94 CYS A CA 1
ATOM 696 C C . CYS A 1 94 ? 3.008 -0.782 19.280 1.00 85.88 94 CYS A C 1
ATOM 698 O O . CYS A 1 94 ? 2.694 0.359 18.938 1.00 85.88 94 CYS A O 1
ATOM 700 N N . ASN A 1 95 ? 4.022 -1.434 18.713 1.00 84.69 95 ASN A N 1
ATOM 701 C CA . ASN A 1 95 ? 4.946 -0.807 17.762 1.00 84.69 95 ASN A CA 1
ATOM 702 C C . ASN A 1 95 ? 4.683 -1.167 16.295 1.00 84.69 95 ASN A C 1
ATOM 704 O O . ASN A 1 95 ? 5.269 -0.551 15.407 1.00 84.69 95 ASN A O 1
ATOM 708 N N . ARG A 1 96 ? 3.801 -2.132 16.014 1.00 89.50 96 ARG A N 1
ATOM 709 C CA . ARG A 1 96 ? 3.524 -2.583 14.647 1.00 89.50 96 ARG A CA 1
ATOM 710 C C . ARG A 1 96 ? 2.326 -1.832 14.069 1.00 89.50 96 ARG A C 1
ATOM 712 O O . ARG A 1 96 ? 1.204 -1.994 14.548 1.00 89.50 96 ARG A O 1
ATOM 719 N N . ALA A 1 97 ? 2.555 -1.023 13.037 1.00 91.81 97 ALA A N 1
ATOM 720 C CA . ALA A 1 97 ? 1.485 -0.337 12.320 1.00 91.81 97 ALA A CA 1
ATOM 721 C C . ALA A 1 97 ? 0.585 -1.337 11.574 1.00 91.81 97 ALA A C 1
ATOM 723 O O . ALA A 1 97 ? 1.064 -2.322 11.010 1.00 91.81 97 ALA A O 1
ATOM 724 N N . VAL A 1 98 ? -0.719 -1.070 11.572 1.00 91.94 98 VAL A N 1
ATOM 725 C CA . VAL A 1 98 ? -1.741 -1.870 10.891 1.00 91.94 98 VAL A CA 1
ATOM 726 C C . VAL A 1 98 ? -2.299 -1.063 9.724 1.00 91.94 98 VAL A C 1
ATOM 728 O O . VAL A 1 98 ? -2.735 0.076 9.894 1.00 91.94 98 VAL A O 1
ATOM 731 N N . CYS A 1 99 ? -2.294 -1.663 8.540 1.00 93.75 99 CYS A N 1
ATOM 732 C CA . CYS A 1 99 ? -2.895 -1.105 7.337 1.00 93.75 99 CYS A CA 1
ATOM 733 C C . CYS A 1 99 ? -4.148 -1.928 7.007 1.00 93.75 99 CYS A C 1
ATOM 735 O O . CYS A 1 99 ? -4.053 -3.151 6.919 1.00 93.75 99 CYS A O 1
ATOM 737 N N . TRP A 1 100 ? -5.312 -1.280 6.867 1.00 91.06 100 TRP A N 1
ATOM 738 C CA . TRP A 1 100 ? -6.575 -1.964 6.538 1.00 91.06 100 TRP A CA 1
ATOM 739 C C . TRP A 1 100 ? -6.498 -2.646 5.167 1.00 91.06 100 TRP A C 1
ATOM 741 O O . TRP A 1 100 ? -6.913 -3.792 5.019 1.00 91.06 100 TRP A O 1
ATOM 751 N N . ALA A 1 101 ? -5.922 -1.947 4.185 1.00 92.75 101 ALA A N 1
ATOM 752 C CA . ALA A 1 101 ? -5.519 -2.507 2.909 1.00 92.75 101 ALA A CA 1
ATOM 753 C C . ALA A 1 101 ? -4.064 -2.969 3.044 1.00 92.75 101 ALA A C 1
ATOM 755 O O . ALA A 1 101 ? -3.208 -2.156 3.412 1.00 92.75 101 ALA A O 1
ATOM 756 N N . PRO A 1 102 ? -3.753 -4.246 2.778 1.00 93.75 102 PRO A N 1
ATOM 757 C CA . PRO A 1 102 ? -2.382 -4.716 2.851 1.00 93.75 102 PRO A CA 1
ATOM 758 C C . PRO A 1 102 ? -1.535 -4.031 1.774 1.00 93.75 102 PRO A C 1
ATOM 760 O O . PRO A 1 102 ? -1.947 -3.932 0.617 1.00 93.75 102 PRO A O 1
ATOM 763 N N . CYS A 1 103 ? -0.336 -3.589 2.154 1.00 96.31 103 CYS A N 1
ATOM 764 C CA . CYS A 1 103 ? 0.642 -3.076 1.203 1.00 96.31 103 CYS A CA 1
ATOM 765 C C . CYS A 1 103 ? 1.031 -4.199 0.228 1.00 96.31 103 CYS A C 1
ATOM 767 O O . CYS A 1 103 ? 1.462 -5.273 0.649 1.00 96.31 103 CYS A O 1
ATOM 769 N N . ARG A 1 104 ? 0.850 -3.963 -1.070 1.00 96.19 104 ARG A N 1
ATOM 770 C CA . ARG A 1 104 ? 1.149 -4.906 -2.152 1.00 96.19 104 ARG A CA 1
ATOM 771 C C . ARG A 1 104 ? 2.606 -4.780 -2.600 1.00 96.19 104 ARG A C 1
ATOM 773 O O . ARG A 1 104 ? 3.332 -3.898 -2.144 1.00 96.19 104 ARG A O 1
ATOM 780 N N . ASN A 1 105 ? 3.034 -5.696 -3.470 1.00 96.38 105 ASN A N 1
ATOM 781 C CA . ASN A 1 105 ? 4.325 -5.653 -4.167 1.00 96.38 105 ASN A CA 1
ATOM 782 C C . ASN A 1 105 ? 5.551 -5.469 -3.249 1.00 96.38 105 ASN A C 1
ATOM 784 O O . ASN A 1 105 ? 6.504 -4.786 -3.602 1.00 96.38 105 ASN A O 1
ATOM 788 N N . GLY A 1 106 ? 5.521 -6.060 -2.048 1.00 94.75 106 GLY A N 1
ATOM 789 C CA . GLY A 1 106 ? 6.615 -5.958 -1.071 1.00 94.75 106 GLY A CA 1
ATOM 790 C C . GLY A 1 106 ? 6.636 -4.662 -0.248 1.00 94.75 106 GLY A C 1
ATOM 791 O O . GLY A 1 106 ? 7.603 -4.408 0.468 1.00 94.75 106 GLY A O 1
ATOM 792 N N . GLY A 1 107 ? 5.587 -3.837 -0.318 1.00 96.00 107 GLY A N 1
ATOM 793 C CA . GLY A 1 107 ? 5.434 -2.655 0.529 1.00 96.00 107 GLY A CA 1
ATOM 794 C C . GLY A 1 107 ? 5.326 -2.985 2.021 1.00 96.00 107 GLY A C 1
ATOM 795 O O . GLY A 1 107 ? 4.831 -4.037 2.419 1.00 96.00 107 GLY A O 1
ATOM 796 N N . SER A 1 108 ? 5.768 -2.051 2.865 1.00 95.25 108 SER A N 1
ATOM 797 C CA . SER A 1 108 ? 5.729 -2.185 4.329 1.00 95.25 108 SER A CA 1
ATOM 798 C C . SER A 1 108 ? 4.828 -1.133 4.968 1.00 95.25 108 SER A C 1
ATOM 800 O O . SER A 1 108 ? 4.899 0.046 4.625 1.00 95.25 108 SER A O 1
ATOM 802 N N . CYS A 1 109 ? 3.997 -1.534 5.933 1.00 95.06 109 CYS A N 1
ATOM 803 C CA . CYS A 1 109 ? 3.139 -0.608 6.673 1.00 95.06 109 CYS A CA 1
ATOM 804 C C . CYS A 1 109 ? 3.980 0.167 7.701 1.00 95.06 109 CYS A C 1
ATOM 806 O O . CYS A 1 109 ? 4.422 -0.397 8.702 1.00 95.06 109 CYS A O 1
ATOM 808 N N . VAL A 1 110 ? 4.230 1.454 7.448 1.00 93.81 110 VAL A N 1
ATOM 809 C CA . VAL A 1 110 ? 5.090 2.303 8.304 1.00 93.81 110 VAL A CA 1
ATOM 810 C C . VAL A 1 110 ? 4.293 3.135 9.302 1.00 93.81 110 VAL A C 1
ATOM 812 O O . VAL A 1 110 ? 4.812 3.586 10.322 1.00 93.81 110 VAL A O 1
ATOM 815 N N . PHE A 1 111 ? 3.015 3.349 9.010 1.00 92.69 111 PHE A N 1
ATOM 816 C CA . PHE A 1 111 ? 2.078 4.068 9.858 1.00 92.69 111 PHE A CA 1
ATOM 817 C C . PHE A 1 111 ? 0.664 3.535 9.576 1.00 92.69 111 PHE A C 1
ATOM 819 O O . PHE A 1 111 ? 0.458 2.996 8.487 1.00 92.69 111 PHE A O 1
ATOM 826 N N . PRO A 1 112 ? -0.301 3.647 10.513 1.00 91.69 112 PRO A N 1
ATOM 827 C CA . PRO A 1 112 ? -1.688 3.278 10.274 1.00 91.69 112 PRO A CA 1
ATOM 828 C C . PRO A 1 112 ? -2.175 3.687 8.884 1.00 91.69 112 PRO A C 1
ATOM 830 O O . PRO A 1 112 ? -2.207 4.875 8.562 1.00 91.69 112 PRO A O 1
ATOM 833 N N . ASN A 1 113 ? -2.528 2.693 8.068 1.00 92.75 113 ASN A N 1
ATOM 834 C CA . ASN A 1 113 ? -3.038 2.871 6.702 1.00 92.75 113 ASN A CA 1
ATOM 835 C C . ASN A 1 113 ? -2.113 3.633 5.740 1.00 92.75 113 ASN A C 1
ATOM 837 O O . ASN A 1 113 ? -2.581 4.216 4.765 1.00 92.75 113 ASN A O 1
ATOM 841 N N . ARG A 1 114 ? -0.805 3.638 6.005 1.00 95.00 114 ARG A N 1
ATOM 842 C CA . ARG A 1 114 ? 0.200 4.264 5.149 1.00 95.00 114 ARG A CA 1
ATOM 843 C C . ARG A 1 114 ? 1.322 3.279 4.859 1.00 95.00 114 ARG A C 1
ATOM 845 O O . ARG A 1 114 ? 2.115 2.926 5.739 1.00 95.00 114 ARG A O 1
ATOM 852 N N . CYS A 1 115 ? 1.407 2.900 3.594 1.00 97.00 115 CYS A N 1
ATOM 853 C CA . CYS A 1 115 ? 2.458 2.045 3.080 1.00 97.00 115 CYS A CA 1
ATOM 854 C C . CYS A 1 115 ? 3.701 2.852 2.693 1.00 97.00 115 CYS A C 1
ATOM 856 O O . CYS A 1 115 ? 3.618 3.980 2.207 1.00 97.00 115 CYS A O 1
ATOM 858 N N . SER A 1 116 ? 4.865 2.251 2.914 1.00 97.25 116 SER A N 1
ATOM 859 C CA . SER A 1 116 ? 6.117 2.619 2.268 1.00 97.25 116 SER A CA 1
ATOM 860 C C . SER A 1 116 ? 6.345 1.644 1.125 1.00 97.25 116 SER A C 1
ATOM 862 O O . SER A 1 116 ? 6.465 0.439 1.362 1.00 97.25 116 SER A O 1
ATOM 864 N N . CYS A 1 117 ? 6.380 2.165 -0.096 1.00 97.62 117 CYS A N 1
ATOM 865 C CA . CYS A 1 117 ? 6.516 1.355 -1.297 1.00 97.62 117 CYS A CA 1
ATOM 866 C C . CYS A 1 117 ? 7.985 1.141 -1.661 1.00 97.62 117 CYS A C 1
ATOM 868 O O . CYS A 1 117 ? 8.795 2.054 -1.467 1.00 97.62 117 CYS A O 1
ATOM 870 N N . PRO A 1 118 ? 8.341 -0.047 -2.176 1.00 96.69 118 PRO A N 1
ATOM 871 C CA . PRO A 1 118 ? 9.647 -0.248 -2.777 1.00 96.69 118 PRO A CA 1
ATOM 872 C C . PRO A 1 118 ? 9.784 0.583 -4.067 1.00 96.69 118 PRO A C 1
ATOM 874 O O . PRO A 1 118 ? 8.777 1.043 -4.618 1.00 96.69 118 PRO A O 1
ATOM 877 N N . PRO A 1 119 ? 11.019 0.792 -4.560 1.00 94.69 119 PRO A N 1
ATOM 878 C CA . PRO A 1 119 ? 11.254 1.432 -5.853 1.00 94.69 119 PRO A CA 1
ATOM 879 C C . PRO A 1 119 ? 10.455 0.751 -6.973 1.00 94.69 119 PRO A C 1
ATOM 881 O O . PRO A 1 119 ? 10.254 -0.461 -6.929 1.00 94.69 119 PRO A O 1
ATOM 884 N N . GLY A 1 120 ? 9.993 1.534 -7.949 1.00 95.19 120 GLY A N 1
ATOM 885 C CA . GLY A 1 120 ? 9.153 1.043 -9.049 1.00 95.19 120 GLY A CA 1
ATOM 886 C C . GLY A 1 120 ? 7.660 0.923 -8.718 1.00 95.19 120 GLY A C 1
ATOM 887 O O . GLY A 1 120 ? 6.866 0.649 -9.605 1.00 95.19 120 GLY A O 1
ATOM 888 N N . TRP A 1 121 ? 7.235 1.180 -7.473 1.00 97.62 121 TRP A N 1
ATOM 889 C CA . TRP A 1 121 ? 5.822 1.117 -7.075 1.00 97.62 121 TRP A CA 1
ATOM 890 C C . TRP A 1 121 ? 5.330 2.413 -6.426 1.00 97.62 121 TRP A C 1
ATOM 892 O O 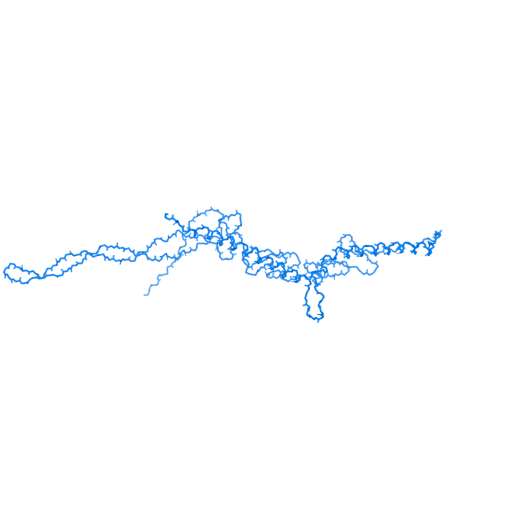. TRP A 1 121 ? 6.064 3.129 -5.742 1.00 97.62 121 TRP A O 1
ATOM 902 N N . THR A 1 122 ? 4.050 2.714 -6.618 1.00 95.56 122 THR A N 1
ATOM 903 C CA . THR A 1 122 ? 3.358 3.881 -6.068 1.00 95.56 122 THR A CA 1
ATOM 904 C C . THR A 1 122 ? 1.897 3.559 -5.727 1.00 95.56 122 THR A C 1
ATOM 906 O O . THR A 1 122 ? 1.430 2.437 -5.911 1.00 95.56 122 THR A O 1
ATOM 909 N N . GLY A 1 123 ? 1.177 4.545 -5.195 1.00 94.88 123 GLY A N 1
ATOM 910 C CA . GLY A 1 123 ? -0.197 4.404 -4.710 1.00 94.88 123 GLY A CA 1
ATOM 911 C C . GLY A 1 123 ? -0.301 4.183 -3.191 1.00 94.88 123 GLY A C 1
ATOM 912 O O . GLY A 1 123 ? 0.706 3.918 -2.528 1.00 94.88 123 GLY A O 1
ATOM 913 N N . PRO A 1 124 ? -1.507 4.329 -2.606 1.00 94.50 124 PRO A N 1
ATOM 914 C CA . PRO A 1 124 ? -1.740 4.170 -1.167 1.00 94.50 124 PRO A CA 1
ATOM 915 C C . PRO A 1 124 ? -1.349 2.798 -0.602 1.00 94.50 124 PRO A C 1
ATOM 917 O O . PRO A 1 124 ? -0.908 2.716 0.546 1.00 94.50 124 PRO A O 1
ATOM 920 N N . ALA A 1 125 ? -1.502 1.740 -1.399 1.00 95.75 125 ALA A N 1
ATOM 921 C CA . ALA A 1 125 ? -1.199 0.358 -1.048 1.00 95.75 125 ALA A CA 1
ATOM 922 C C . ALA A 1 125 ? -0.073 -0.233 -1.916 1.00 95.75 125 ALA A C 1
ATOM 924 O O . ALA A 1 125 ? 0.083 -1.452 -1.950 1.00 95.75 125 ALA A O 1
ATOM 925 N N . CYS A 1 126 ? 0.732 0.601 -2.585 1.00 97.31 126 CYS A N 1
ATOM 926 C CA . CYS A 1 126 ? 1.800 0.172 -3.498 1.00 97.31 126 CYS A CA 1
ATOM 927 C C . CYS A 1 126 ? 1.298 -0.700 -4.659 1.00 97.31 126 CYS A C 1
ATOM 929 O O . CYS A 1 126 ? 1.974 -1.629 -5.097 1.00 97.31 126 CYS A O 1
ATOM 931 N N . GLU A 1 127 ? 0.077 -0.439 -5.113 1.00 95.94 127 GLU A N 1
ATOM 932 C CA . GLU A 1 127 ? -0.633 -1.207 -6.128 1.00 95.94 127 GLU A CA 1
ATOM 933 C C . GLU A 1 127 ? -0.312 -0.774 -7.561 1.00 95.94 127 GLU A C 1
ATOM 935 O O . GLU A 1 127 ? -0.535 -1.549 -8.491 1.00 95.94 127 GLU A O 1
ATOM 940 N N . THR A 1 128 ? 0.205 0.440 -7.737 1.00 96.44 128 THR A N 1
ATOM 941 C CA . THR A 1 128 ? 0.418 1.046 -9.048 1.00 96.44 128 THR A CA 1
ATOM 942 C C . THR A 1 128 ? 1.886 0.961 -9.424 1.00 96.44 128 THR A C 1
ATOM 944 O O . THR A 1 128 ? 2.748 1.436 -8.688 1.00 96.44 128 THR A O 1
ATOM 947 N N . ASP A 1 129 ? 2.164 0.376 -10.580 1.00 97.31 129 ASP A N 1
ATOM 948 C CA . ASP A 1 129 ? 3.500 0.351 -11.165 1.00 97.31 129 ASP A CA 1
ATOM 949 C C . ASP A 1 129 ? 3.936 1.754 -11.608 1.00 97.31 129 ASP A C 1
ATOM 951 O O . ASP A 1 129 ? 3.131 2.547 -12.110 1.00 97.31 129 ASP A O 1
ATOM 955 N N . VAL A 1 130 ? 5.207 2.083 -11.406 1.00 96.62 130 VAL A N 1
ATOM 956 C CA . VAL A 1 130 ? 5.785 3.337 -11.880 1.00 96.62 130 VAL A CA 1
ATOM 957 C C . VAL A 1 130 ? 6.407 3.090 -13.240 1.00 96.62 130 VAL A C 1
ATOM 959 O O . VAL A 1 130 ? 7.481 2.527 -13.318 1.00 96.62 130 VAL A O 1
ATOM 962 N N . ASP A 1 131 ? 5.796 3.608 -14.302 1.00 96.31 131 ASP A N 1
ATOM 963 C CA . ASP A 1 131 ? 6.387 3.495 -15.636 1.00 96.31 131 ASP A CA 1
ATOM 964 C C . ASP A 1 131 ? 7.549 4.491 -15.811 1.00 96.31 131 ASP A C 1
ATOM 966 O O . ASP A 1 131 ? 7.356 5.676 -16.126 1.00 96.31 131 ASP A O 1
ATOM 970 N N . GLU A 1 132 ? 8.784 4.036 -15.584 1.00 95.19 132 GLU A N 1
ATOM 971 C CA . GLU A 1 132 ? 9.968 4.880 -15.750 1.00 95.19 132 GLU A CA 1
ATOM 972 C C . GLU A 1 132 ? 10.241 5.240 -17.215 1.00 95.19 132 GLU A C 1
ATOM 974 O O . GLU A 1 132 ? 10.856 6.283 -17.475 1.00 95.19 132 GLU A O 1
ATOM 979 N N . CYS A 1 133 ? 9.767 4.426 -18.166 1.00 95.31 133 CYS A N 1
ATOM 980 C CA . CYS A 1 133 ? 9.884 4.690 -19.598 1.00 95.31 133 CYS A CA 1
ATOM 981 C C . CYS A 1 133 ? 8.986 5.863 -20.008 1.00 95.31 133 CYS A C 1
ATOM 983 O O . CYS A 1 133 ? 9.449 6.794 -20.673 1.00 95.31 133 CYS A O 1
ATOM 985 N N . ALA A 1 134 ? 7.734 5.880 -19.545 1.00 94.62 134 ALA A N 1
ATOM 986 C CA . ALA A 1 134 ? 6.805 6.986 -19.769 1.00 94.62 134 ALA A CA 1
ATOM 987 C C . ALA A 1 134 ? 7.284 8.279 -19.091 1.00 94.62 134 ALA A C 1
ATOM 989 O O . ALA A 1 134 ? 7.175 9.367 -19.661 1.00 94.62 134 ALA A O 1
ATOM 990 N N . ARG A 1 135 ? 7.878 8.168 -17.895 1.00 91.81 135 ARG A N 1
ATOM 991 C CA . ARG A 1 135 ? 8.437 9.309 -17.147 1.00 91.81 135 ARG A CA 1
ATOM 992 C C . ARG A 1 135 ? 9.787 9.799 -17.672 1.00 91.81 135 ARG A C 1
ATOM 994 O O . ARG A 1 135 ? 10.247 10.849 -17.226 1.00 91.81 135 ARG A O 1
ATOM 1001 N N . ARG A 1 136 ? 10.426 9.065 -18.593 1.00 89.19 136 ARG A N 1
ATOM 1002 C CA . ARG A 1 136 ? 11.777 9.342 -19.123 1.00 89.19 136 ARG A CA 1
ATOM 1003 C C . ARG A 1 136 ? 12.858 9.465 -18.039 1.00 89.19 136 ARG A C 1
ATOM 1005 O O . ARG A 1 136 ? 13.855 10.155 -18.226 1.00 89.19 136 ARG A O 1
ATOM 1012 N N . SER A 1 137 ? 12.681 8.781 -16.908 1.00 89.12 137 SER A N 1
ATOM 1013 C CA . SER A 1 137 ? 13.634 8.759 -15.785 1.00 89.12 137 SER A CA 1
ATOM 1014 C C . SER A 1 137 ? 14.524 7.508 -15.770 1.00 89.12 137 SER A C 1
ATOM 1016 O O . SER A 1 137 ? 15.237 7.268 -14.801 1.00 89.12 137 SER A O 1
ATOM 1018 N N . HIS A 1 138 ? 14.472 6.701 -16.833 1.00 89.69 138 HIS A N 1
ATOM 1019 C CA . HIS A 1 138 ? 15.088 5.374 -16.932 1.00 89.69 138 HIS A CA 1
ATOM 1020 C C . HIS A 1 138 ? 16.586 5.382 -17.305 1.00 89.69 138 HIS A C 1
ATOM 1022 O O . HIS A 1 138 ? 17.282 4.396 -17.094 1.00 89.69 138 HIS A O 1
ATOM 1028 N N . GLY A 1 139 ? 17.121 6.465 -17.882 1.00 91.69 139 GLY A N 1
ATOM 1029 C CA . GLY A 1 139 ? 18.555 6.561 -18.213 1.00 91.69 139 GLY A CA 1
ATOM 1030 C C . GLY A 1 139 ? 19.070 5.535 -19.239 1.00 91.69 139 GLY A C 1
ATOM 1031 O O . GLY A 1 139 ? 20.277 5.331 -19.338 1.00 91.69 139 GLY A O 1
ATOM 1032 N N . CYS A 1 140 ? 18.179 4.885 -19.996 1.00 94.38 140 CYS A N 1
ATOM 1033 C CA . CYS A 1 140 ? 18.563 4.007 -21.105 1.00 94.38 140 CYS A CA 1
ATOM 1034 C C . CYS A 1 140 ? 19.078 4.843 -22.276 1.00 94.38 140 CYS A C 1
ATOM 1036 O O . CYS A 1 140 ? 18.464 5.848 -22.632 1.00 94.38 140 CYS A O 1
ATOM 1038 N N . SER A 1 141 ? 20.145 4.378 -22.922 1.00 94.25 141 SER A N 1
ATOM 1039 C CA . SER A 1 141 ? 20.728 5.048 -24.091 1.00 94.25 141 SER A CA 1
ATOM 1040 C C . SER A 1 141 ? 19.820 5.037 -25.326 1.00 94.25 141 SER A C 1
ATOM 1042 O O . SER A 1 141 ? 19.833 5.991 -26.101 1.00 94.25 141 SER A O 1
ATOM 1044 N N . GLN A 1 142 ? 19.039 3.968 -25.524 1.00 93.69 142 GLN A N 1
ATOM 1045 C CA . GLN A 1 142 ? 18.201 3.793 -26.713 1.00 93.69 142 GLN A CA 1
ATOM 1046 C C . GLN A 1 142 ? 16.747 3.452 -26.368 1.00 93.69 142 GLN A C 1
ATOM 1048 O O . GLN A 1 142 ? 15.911 4.347 -26.283 1.00 93.69 142 GLN A O 1
ATOM 1053 N N . LEU A 1 143 ? 16.415 2.167 -26.223 1.00 94.81 143 LEU A N 1
ATOM 1054 C CA . LEU A 1 143 ? 15.043 1.705 -26.019 1.00 94.81 143 LEU A CA 1
ATOM 1055 C C . LEU A 1 143 ? 14.818 1.375 -24.542 1.00 94.81 143 LEU A C 1
ATOM 1057 O O . LEU A 1 143 ? 15.685 0.799 -23.884 1.00 94.81 143 LEU A O 1
ATOM 1061 N N . CYS A 1 144 ? 13.632 1.709 -24.039 1.00 96.75 144 CYS A N 1
ATOM 1062 C CA . CYS A 1 144 ? 13.176 1.376 -22.694 1.00 96.75 144 CYS A CA 1
ATOM 1063 C C . CYS A 1 144 ? 11.924 0.512 -22.796 1.00 96.75 144 CYS A C 1
ATOM 1065 O O . CYS A 1 144 ? 11.000 0.853 -23.535 1.00 96.75 144 CYS A O 1
ATOM 1067 N N . ALA A 1 145 ? 11.901 -0.593 -22.061 1.00 95.62 145 ALA A N 1
ATOM 1068 C CA . ALA A 1 145 ? 10.724 -1.427 -21.899 1.00 95.62 145 ALA A CA 1
ATOM 1069 C C . ALA A 1 145 ? 10.355 -1.478 -20.415 1.00 95.62 145 ALA A C 1
ATOM 1071 O O . ALA A 1 145 ? 11.150 -1.948 -19.596 1.00 95.62 145 ALA A O 1
ATOM 1072 N N . ASN A 1 146 ? 9.158 -0.989 -20.093 1.00 96.25 146 ASN A N 1
ATOM 1073 C CA . ASN A 1 146 ? 8.647 -0.990 -18.731 1.00 96.25 146 ASN A CA 1
ATOM 1074 C C . ASN A 1 146 ? 8.297 -2.418 -18.294 1.00 96.25 146 ASN A C 1
ATOM 1076 O O . ASN A 1 146 ? 7.843 -3.236 -19.100 1.00 96.25 146 ASN A O 1
ATOM 1080 N N . THR A 1 147 ? 8.511 -2.723 -17.023 1.00 95.19 147 THR A N 1
ATOM 1081 C CA . THR A 1 147 ? 8.186 -4.012 -16.406 1.00 95.19 147 THR A CA 1
ATOM 1082 C C . THR A 1 147 ? 7.573 -3.768 -15.031 1.00 95.19 147 THR A C 1
ATOM 1084 O O . THR A 1 147 ? 7.845 -2.763 -14.403 1.00 95.19 147 THR A O 1
ATOM 1087 N N . ALA A 1 148 ? 6.748 -4.676 -14.516 1.00 95.12 148 ALA A N 1
ATOM 1088 C CA . ALA A 1 148 ? 6.148 -4.451 -13.201 1.00 95.12 148 ALA A CA 1
ATOM 1089 C C . ALA A 1 148 ? 7.228 -4.334 -12.100 1.00 95.12 148 ALA A C 1
ATOM 1091 O O . ALA A 1 148 ? 7.947 -5.296 -11.822 1.00 95.12 148 ALA A O 1
ATOM 1092 N N . GLY A 1 149 ? 7.329 -3.160 -11.479 1.00 94.31 149 GLY A N 1
ATOM 1093 C CA . GLY A 1 149 ? 8.283 -2.786 -10.443 1.00 94.31 149 GLY A CA 1
ATOM 1094 C C . GLY A 1 149 ? 9.667 -2.363 -10.940 1.00 94.31 149 GLY A C 1
ATOM 1095 O O . GLY A 1 149 ? 10.558 -2.180 -10.108 1.00 94.31 149 GLY A O 1
ATOM 1096 N N . SER A 1 150 ? 9.901 -2.273 -12.255 1.00 95.12 150 SER A N 1
ATOM 1097 C CA . SER A 1 150 ? 11.211 -1.911 -12.813 1.00 95.12 150 SER A CA 1
ATOM 1098 C C . SER A 1 150 ? 11.158 -1.597 -14.312 1.00 95.12 150 SER A C 1
ATOM 1100 O O . SER A 1 150 ? 10.129 -1.664 -14.963 1.00 95.12 150 SER A O 1
ATOM 1102 N N . TYR A 1 151 ? 12.309 -1.414 -14.942 1.00 95.50 151 TYR A N 1
ATOM 1103 C CA . TYR A 1 151 ? 12.410 -1.306 -16.392 1.00 95.50 151 TYR A CA 1
ATOM 1104 C C . TYR A 1 151 ? 13.657 -2.028 -16.886 1.00 95.50 151 TYR A C 1
ATOM 1106 O O . TYR A 1 151 ? 14.623 -2.236 -16.150 1.00 95.50 151 TYR A O 1
ATOM 1114 N N . ARG A 1 152 ? 13.660 -2.377 -18.172 1.00 95.31 152 ARG A N 1
ATOM 1115 C CA . ARG A 1 152 ? 14.856 -2.872 -18.855 1.00 95.31 152 ARG A CA 1
ATOM 1116 C C . ARG A 1 152 ? 15.186 -2.017 -20.064 1.00 95.31 152 ARG A C 1
ATOM 1118 O O . ARG A 1 152 ? 14.302 -1.610 -20.823 1.00 95.31 152 ARG A O 1
ATOM 1125 N N . CYS A 1 153 ? 16.474 -1.783 -20.263 1.00 96.38 153 CYS A N 1
ATOM 1126 C CA . CYS A 1 153 ? 16.971 -1.141 -21.465 1.00 96.38 153 CYS A CA 1
ATOM 1127 C C . CYS A 1 153 ? 17.195 -2.182 -22.565 1.00 96.38 153 CYS A C 1
ATOM 1129 O O . CYS A 1 153 ? 17.538 -3.334 -22.301 1.00 96.38 153 CYS A O 1
ATOM 1131 N N . SER A 1 154 ? 16.992 -1.772 -23.811 1.00 94.88 154 SER A N 1
ATOM 1132 C CA . SER A 1 154 ? 17.299 -2.579 -24.990 1.00 94.88 154 SER A CA 1
ATOM 1133 C C . SER A 1 154 ? 17.933 -1.717 -26.078 1.00 94.88 154 SER A C 1
ATOM 1135 O O . SER A 1 154 ? 17.830 -0.486 -26.064 1.00 94.88 154 SER A O 1
ATOM 1137 N N . CYS A 1 155 ? 18.620 -2.374 -27.007 1.00 96.12 155 CYS A N 1
ATOM 1138 C CA . CYS A 1 155 ? 19.359 -1.724 -28.080 1.00 96.12 155 CYS A CA 1
ATOM 1139 C C . CYS A 1 155 ? 18.737 -2.047 -29.437 1.00 96.12 155 CYS A C 1
ATOM 1141 O O . CYS A 1 155 ? 18.120 -3.096 -29.626 1.00 96.12 155 CYS A O 1
ATOM 1143 N N . ARG A 1 156 ? 18.879 -1.120 -30.385 1.00 95.06 156 ARG A N 1
ATOM 1144 C CA . ARG A 1 156 ? 18.506 -1.329 -31.787 1.00 95.06 156 ARG A CA 1
ATOM 1145 C C . ARG A 1 156 ? 19.463 -2.338 -32.432 1.00 95.06 156 ARG A C 1
ATOM 1147 O O . ARG A 1 156 ? 20.556 -2.582 -31.927 1.00 95.06 156 ARG A O 1
ATOM 1154 N N . ALA A 1 157 ? 19.057 -2.903 -33.568 1.00 92.50 157 ALA A N 1
ATOM 1155 C CA . ALA A 1 157 ? 19.901 -3.818 -34.334 1.00 92.50 157 ALA A CA 1
ATOM 1156 C C . ALA A 1 157 ? 21.278 -3.194 -34.642 1.00 92.50 157 ALA A C 1
ATOM 1158 O O . ALA A 1 157 ? 21.368 -2.001 -34.932 1.00 92.50 157 ALA A O 1
ATOM 1159 N N . GLY A 1 158 ? 22.336 -4.004 -34.558 1.00 90.69 158 GLY A N 1
ATOM 1160 C CA . GLY A 1 158 ? 23.724 -3.543 -34.691 1.00 90.69 158 GLY A CA 1
ATOM 1161 C C . GLY A 1 158 ? 24.351 -3.010 -33.397 1.00 90.69 158 GLY A C 1
ATOM 1162 O O . GLY A 1 158 ? 25.507 -2.607 -33.419 1.00 90.69 158 GLY A O 1
ATOM 1163 N N . PHE A 1 159 ? 23.630 -3.029 -32.270 1.00 93.38 159 PHE A N 1
ATOM 1164 C CA . PHE A 1 159 ? 24.147 -2.647 -30.955 1.00 93.38 159 PHE A CA 1
ATOM 1165 C C . PHE A 1 159 ? 23.884 -3.743 -29.920 1.00 93.38 159 PHE A C 1
ATOM 1167 O O . PHE A 1 159 ? 22.838 -4.392 -29.937 1.00 93.38 159 PHE A O 1
ATOM 1174 N N . ARG A 1 160 ? 24.815 -3.909 -28.983 1.00 93.00 160 ARG A N 1
ATOM 1175 C CA . ARG A 1 160 ? 24.688 -4.783 -27.814 1.00 93.00 160 ARG A CA 1
ATOM 1176 C C . ARG A 1 160 ? 24.536 -3.951 -26.546 1.00 93.00 160 ARG A C 1
ATOM 1178 O O . ARG A 1 160 ? 25.091 -2.858 -26.440 1.00 93.00 160 ARG A O 1
ATOM 1185 N N . LEU A 1 161 ? 23.786 -4.478 -25.582 1.00 94.88 161 LEU A N 1
ATOM 1186 C CA . LEU A 1 161 ? 23.660 -3.849 -24.272 1.00 94.88 161 LEU A CA 1
ATOM 1187 C C . LEU A 1 161 ? 24.989 -3.998 -23.522 1.00 94.88 161 LEU A C 1
ATOM 1189 O O . LEU A 1 161 ? 25.519 -5.105 -23.418 1.00 94.88 161 LEU A O 1
ATOM 1193 N N . ALA A 1 162 ? 25.531 -2.885 -23.043 1.00 93.38 162 ALA A N 1
ATOM 1194 C CA . ALA A 1 162 ? 26.775 -2.859 -22.291 1.00 93.38 162 ALA A CA 1
ATOM 1195 C C . ALA A 1 162 ? 26.601 -3.486 -20.895 1.00 93.38 162 ALA A C 1
ATOM 1197 O O . ALA A 1 162 ? 25.488 -3.757 -20.435 1.00 93.38 162 ALA A O 1
ATOM 1198 N N . ALA A 1 163 ? 27.718 -3.701 -20.194 1.00 92.19 163 ALA A N 1
ATOM 1199 C CA . ALA A 1 163 ? 27.729 -4.324 -18.867 1.00 92.19 163 ALA A CA 1
ATOM 1200 C C . ALA A 1 163 ? 26.970 -3.519 -17.791 1.00 92.19 163 ALA A C 1
ATOM 1202 O O . ALA A 1 163 ? 26.571 -4.076 -16.772 1.00 92.19 163 ALA A O 1
ATOM 1203 N N . ASP A 1 164 ? 26.746 -2.223 -18.018 1.00 92.19 164 ASP A N 1
ATOM 1204 C CA . ASP A 1 164 ? 25.961 -1.344 -17.145 1.00 92.19 164 ASP A CA 1
ATOM 1205 C C . ASP A 1 164 ? 24.434 -1.519 -17.299 1.00 92.19 164 ASP A C 1
ATOM 1207 O O . ASP A 1 164 ? 23.663 -0.858 -16.599 1.00 92.19 164 ASP A O 1
ATOM 1211 N N . ALA A 1 165 ? 23.997 -2.387 -18.221 1.00 92.00 165 ALA A N 1
ATOM 1212 C CA . ALA A 1 165 ? 22.606 -2.643 -18.588 1.00 92.00 165 ALA A CA 1
ATOM 1213 C C . ALA A 1 165 ? 21.816 -1.397 -19.044 1.00 92.00 165 ALA A C 1
ATOM 1215 O O . ALA A 1 165 ? 20.582 -1.409 -19.031 1.00 92.00 165 ALA A O 1
ATOM 1216 N N . ARG A 1 166 ? 22.500 -0.322 -19.463 1.00 92.75 166 ARG A N 1
ATOM 1217 C CA . ARG A 1 166 ? 21.881 0.956 -19.862 1.00 92.75 166 ARG A CA 1
ATOM 1218 C C . ARG A 1 166 ? 22.443 1.516 -21.162 1.00 92.75 166 ARG A C 1
ATOM 1220 O O . ARG A 1 166 ? 21.675 2.025 -21.992 1.00 92.75 166 ARG A O 1
ATOM 1227 N N . ALA A 1 167 ? 23.756 1.444 -21.350 1.00 94.69 167 ALA A N 1
ATOM 1228 C CA . ALA A 1 167 ? 24.420 1.885 -22.564 1.00 94.69 167 ALA A CA 1
ATOM 1229 C C . ALA A 1 167 ? 24.323 0.824 -23.669 1.00 94.69 167 ALA A C 1
ATOM 1231 O O . ALA A 1 167 ? 24.232 -0.375 -23.411 1.00 94.69 167 ALA A O 1
ATOM 1232 N N . CYS A 1 168 ? 24.324 1.285 -24.915 1.00 95.06 168 CYS A N 1
ATOM 1233 C CA . CYS A 1 168 ? 24.315 0.444 -26.101 1.00 95.06 168 CYS A CA 1
ATOM 1234 C C . CYS A 1 168 ? 25.611 0.685 -26.865 1.00 95.06 168 CYS A C 1
ATOM 1236 O O . CYS A 1 168 ? 25.845 1.792 -27.352 1.00 95.06 168 CYS A O 1
ATOM 1238 N N . GLU A 1 169 ? 26.435 -0.350 -26.972 1.00 93.12 169 GLU A N 1
ATOM 1239 C CA . GLU A 1 169 ? 27.687 -0.329 -27.726 1.00 93.12 169 GLU A CA 1
ATOM 1240 C C . GLU A 1 169 ? 27.451 -0.900 -29.124 1.00 93.12 169 GLU A C 1
ATOM 1242 O O . GLU A 1 169 ? 26.692 -1.865 -29.249 1.00 93.12 169 GLU A O 1
ATOM 1247 N N . PRO A 1 170 ? 28.070 -0.345 -30.179 1.00 91.44 170 PRO A N 1
ATOM 1248 C CA . PRO A 1 170 ? 28.058 -0.977 -31.489 1.00 91.44 170 PRO A CA 1
ATOM 1249 C C . PRO A 1 170 ? 28.548 -2.422 -31.368 1.00 91.44 170 PRO A C 1
ATOM 1251 O O . PRO A 1 170 ? 29.518 -2.706 -30.664 1.00 91.44 170 PRO A O 1
ATOM 1254 N N . MET A 1 171 ? 27.865 -3.348 -32.033 1.00 85.69 171 MET A N 1
ATOM 1255 C CA . MET A 1 171 ? 28.453 -4.653 -32.287 1.00 85.69 171 MET A CA 1
ATOM 1256 C C . MET A 1 171 ? 29.526 -4.416 -33.340 1.00 85.69 171 MET A C 1
ATOM 1258 O O . MET A 1 171 ? 29.195 -4.094 -34.481 1.00 85.69 171 MET A O 1
ATOM 1262 N N . GLU A 1 172 ? 30.794 -4.484 -32.933 1.00 80.12 172 GLU A N 1
ATOM 1263 C CA . GLU A 1 172 ? 31.905 -4.486 -33.881 1.00 80.12 172 GLU A CA 1
ATOM 1264 C C . GLU A 1 172 ? 31.588 -5.543 -34.948 1.00 80.12 172 GLU A C 1
ATOM 1266 O O . GLU A 1 172 ? 31.246 -6.676 -34.584 1.00 80.12 172 GLU A O 1
ATOM 1271 N N . PRO A 1 173 ? 31.607 -5.187 -36.243 1.00 72.88 173 PRO A N 1
ATOM 1272 C CA . PRO A 1 173 ? 31.453 -6.186 -37.281 1.00 72.88 173 PRO A CA 1
ATOM 1273 C C . PRO A 1 173 ? 32.567 -7.213 -37.091 1.00 72.88 173 PRO A C 1
ATOM 1275 O O . PRO A 1 173 ? 33.722 -6.833 -36.879 1.00 72.88 173 PRO A O 1
ATOM 1278 N N . ASP A 1 174 ? 32.218 -8.502 -37.145 1.00 63.78 174 ASP A N 1
ATOM 1279 C CA . ASP A 1 174 ? 33.222 -9.556 -37.242 1.00 63.78 174 ASP A CA 1
ATOM 1280 C C . ASP A 1 174 ? 34.247 -9.126 -38.300 1.00 63.78 174 ASP A C 1
ATOM 1282 O O . ASP A 1 174 ? 33.838 -8.720 -39.399 1.00 63.78 174 ASP A O 1
ATOM 1286 N N . PRO A 1 175 ? 35.561 -9.149 -37.998 1.00 63.91 175 PRO A N 1
ATOM 1287 C CA . PRO A 1 175 ? 36.547 -8.923 -39.034 1.00 63.91 175 PRO A CA 1
ATOM 1288 C C . PRO A 1 175 ? 36.238 -9.930 -40.136 1.00 63.91 175 PRO A C 1
ATOM 1290 O O . PRO A 1 175 ? 36.141 -11.127 -39.852 1.00 63.91 175 PRO A O 1
ATOM 1293 N N . GLU A 1 176 ? 36.022 -9.433 -41.360 1.00 61.31 176 GLU A N 1
ATOM 1294 C CA . GLU A 1 176 ? 35.791 -10.268 -42.538 1.00 61.31 176 GLU A CA 1
ATOM 1295 C C . GLU A 1 176 ? 36.700 -11.495 -42.448 1.00 61.31 176 GLU A C 1
ATOM 1297 O O . GLU A 1 176 ? 37.908 -11.329 -42.211 1.00 61.31 176 GLU A O 1
ATOM 1302 N N . PRO A 1 177 ? 36.161 -12.722 -42.572 1.00 59.94 177 PRO A N 1
ATOM 1303 C CA . PRO A 1 177 ? 36.993 -13.898 -42.478 1.00 59.94 177 PRO A CA 1
ATOM 1304 C C . PRO A 1 177 ? 38.038 -13.776 -43.578 1.00 59.94 177 PRO A C 1
ATOM 1306 O O . PRO A 1 177 ? 37.727 -13.823 -44.771 1.00 59.94 177 PRO A O 1
ATOM 1309 N N . ARG A 1 178 ? 39.296 -13.573 -43.170 1.00 51.31 178 ARG A N 1
ATOM 1310 C CA . ARG A 1 178 ? 40.431 -13.706 -44.072 1.00 51.31 178 ARG A CA 1
ATOM 1311 C C . ARG A 1 178 ? 40.248 -15.048 -44.755 1.00 51.31 178 ARG A C 1
ATOM 1313 O O . ARG A 1 178 ? 40.110 -16.063 -44.076 1.00 51.31 178 ARG A O 1
ATOM 1320 N N . ALA A 1 179 ? 40.234 -15.032 -46.083 1.00 56.50 179 ALA A N 1
ATOM 1321 C CA . ALA A 1 179 ? 40.298 -16.223 -46.908 1.00 56.50 179 ALA A CA 1
ATOM 1322 C C . ALA A 1 179 ? 41.620 -16.956 -46.621 1.00 56.50 179 ALA A C 1
ATOM 1324 O O . ALA A 1 179 ? 42.609 -16.831 -47.336 1.00 56.50 179 ALA A O 1
ATOM 1325 N N . GLN A 1 180 ? 41.656 -17.686 -45.517 1.00 54.59 180 GLN A N 1
ATOM 1326 C CA . GLN A 1 180 ? 42.590 -18.752 -45.241 1.00 54.59 180 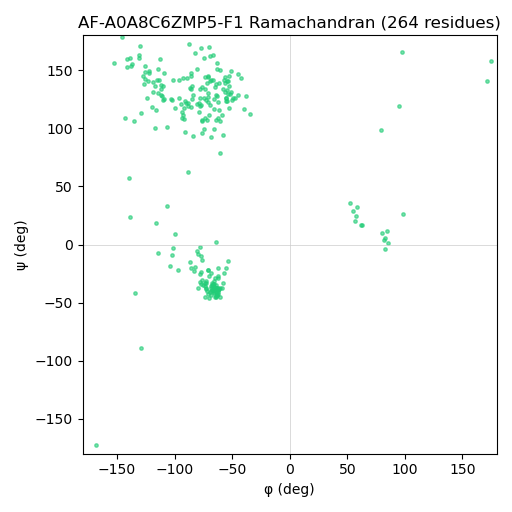GLN A CA 1
ATOM 1327 C C . GLN A 1 180 ? 41.761 -20.011 -45.375 1.00 54.59 180 GLN A C 1
ATOM 1329 O O . GLN A 1 180 ? 40.938 -20.331 -44.521 1.00 54.59 180 GLN A O 1
ATOM 1334 N N . GLY A 1 181 ? 41.924 -20.650 -46.531 1.00 56.31 181 GLY A N 1
ATOM 1335 C CA . GLY A 1 181 ? 41.326 -21.935 -46.828 1.00 56.31 181 GLY A CA 1
ATOM 1336 C C . GLY A 1 181 ? 41.778 -22.960 -45.800 1.00 56.31 181 GLY A C 1
ATOM 1337 O O . GLY A 1 181 ? 42.810 -23.598 -45.966 1.00 56.31 181 GLY A O 1
ATOM 1338 N N . ASN A 1 182 ? 40.971 -23.126 -44.763 1.00 60.69 182 ASN A N 1
ATOM 1339 C CA . ASN A 1 182 ? 40.766 -24.428 -44.167 1.00 60.69 182 ASN A CA 1
ATOM 1340 C C . ASN A 1 182 ? 39.635 -25.092 -44.964 1.00 60.69 182 ASN A C 1
ATOM 1342 O O . ASN A 1 182 ? 38.656 -24.409 -45.284 1.00 60.69 182 ASN A O 1
ATOM 1346 N N . PRO A 1 183 ? 39.758 -26.376 -45.345 1.00 57.81 183 PRO A N 1
ATOM 1347 C CA . PRO A 1 183 ? 38.689 -27.067 -46.046 1.00 57.81 183 PRO A CA 1
ATOM 1348 C C . PRO A 1 183 ? 37.393 -26.953 -45.243 1.00 57.81 183 PRO A C 1
ATOM 1350 O O . PRO A 1 183 ? 37.373 -27.224 -44.043 1.00 57.81 183 PRO A O 1
ATOM 1353 N N . LEU A 1 184 ? 36.326 -26.529 -45.921 1.00 53.88 184 LEU A N 1
ATOM 1354 C CA . LEU A 1 184 ? 34.955 -26.637 -45.439 1.00 53.88 184 LEU A CA 1
ATOM 1355 C C . LEU A 1 184 ? 34.750 -28.075 -44.921 1.00 53.88 184 LEU A C 1
ATOM 1357 O O . LEU A 1 184 ? 35.047 -29.001 -45.685 1.00 53.88 184 LEU A O 1
ATOM 1361 N N . PRO A 1 185 ? 34.286 -28.295 -43.674 1.00 55.34 185 PRO A N 1
ATOM 1362 C CA . PRO A 1 185 ? 33.995 -29.643 -43.207 1.00 55.34 185 PRO A CA 1
ATOM 1363 C C . PRO A 1 185 ? 32.995 -30.268 -44.175 1.00 55.34 185 PRO A C 1
ATOM 1365 O O . PRO A 1 185 ? 32.016 -29.637 -44.590 1.00 55.34 185 PRO A O 1
ATOM 1368 N N . SER A 1 186 ? 33.303 -31.484 -44.616 1.00 60.91 186 SER A N 1
ATOM 1369 C CA . SER A 1 186 ? 32.503 -32.186 -45.612 1.00 60.91 186 SER A CA 1
ATOM 1370 C C . SER A 1 186 ? 31.067 -32.296 -45.102 1.00 60.91 186 SER A C 1
ATOM 1372 O O . SER A 1 186 ? 30.841 -32.556 -43.921 1.00 60.91 186 SER A O 1
ATOM 1374 N N . ALA A 1 187 ? 30.073 -32.158 -45.986 1.00 60.03 187 ALA A N 1
ATOM 1375 C CA . ALA A 1 187 ? 28.655 -32.323 -45.646 1.00 60.03 187 ALA A CA 1
ATOM 1376 C C . ALA A 1 187 ? 28.337 -33.672 -44.954 1.00 60.03 187 ALA A C 1
ATOM 1378 O O . ALA A 1 187 ? 27.258 -33.831 -44.386 1.00 60.03 187 ALA A O 1
ATOM 1379 N N . GLY A 1 188 ? 29.263 -34.639 -44.991 1.00 61.34 188 GLY A N 1
ATOM 1380 C CA . GLY A 1 188 ? 29.198 -35.879 -44.220 1.00 61.34 188 GLY A CA 1
ATOM 1381 C C . GLY A 1 188 ? 29.454 -35.716 -42.716 1.00 61.34 188 GLY A C 1
ATOM 1382 O O . GLY A 1 188 ? 28.767 -36.358 -41.931 1.00 61.34 188 GLY A O 1
ATOM 1383 N N . GLU A 1 189 ? 30.369 -34.840 -42.294 1.00 61.78 189 GLU A N 1
ATOM 1384 C CA . GLU A 1 189 ? 30.759 -34.688 -40.880 1.00 61.78 189 GLU A CA 1
ATOM 1385 C C . GLU A 1 189 ? 29.658 -33.980 -40.078 1.00 61.78 189 GLU A C 1
ATOM 1387 O O . GLU A 1 189 ? 29.209 -34.478 -39.050 1.00 61.78 189 GLU A O 1
ATOM 1392 N N . MET A 1 190 ? 29.102 -32.894 -40.626 1.00 65.88 190 MET A N 1
ATOM 1393 C CA . MET A 1 190 ? 27.989 -32.157 -40.009 1.00 65.88 190 MET A CA 1
ATOM 1394 C C . MET A 1 190 ? 26.699 -32.995 -39.933 1.00 65.88 190 MET A C 1
ATOM 1396 O O . MET A 1 190 ? 25.870 -32.817 -39.039 1.00 65.88 190 MET A O 1
ATOM 1400 N N . LYS A 1 191 ? 26.522 -33.932 -40.876 1.00 71.75 191 LYS A N 1
ATOM 1401 C CA . LYS A 1 191 ? 25.369 -34.839 -40.911 1.00 71.75 191 LYS A CA 1
ATOM 1402 C C . LYS A 1 191 ? 25.464 -35.919 -39.836 1.00 71.75 191 LYS A C 1
ATOM 1404 O O . LYS A 1 191 ? 24.432 -36.269 -39.267 1.00 71.75 191 LYS A O 1
ATOM 1409 N N . GLU A 1 192 ? 26.664 -36.413 -39.541 1.00 79.94 192 GLU A N 1
ATOM 1410 C CA . GLU A 1 192 ? 26.871 -37.360 -38.443 1.00 79.94 192 GLU A CA 1
ATOM 1411 C C . GLU A 1 192 ? 26.753 -36.675 -37.073 1.00 79.94 192 GLU A C 1
ATOM 1413 O O . GLU A 1 192 ? 26.096 -37.228 -36.195 1.00 79.94 192 GLU A O 1
ATOM 1418 N N . GLU A 1 193 ? 27.239 -35.439 -36.901 1.00 77.69 193 GLU A N 1
ATOM 1419 C CA . GLU A 1 193 ? 27.043 -34.699 -35.640 1.00 77.69 193 GLU A CA 1
ATOM 1420 C C . GLU A 1 193 ? 25.569 -34.349 -35.380 1.00 77.69 193 GLU A C 1
ATOM 1422 O O . GLU A 1 193 ? 25.072 -34.530 -34.268 1.00 77.69 193 GLU A O 1
ATOM 1427 N N . MET A 1 194 ? 24.821 -33.930 -36.408 1.00 80.44 194 MET A N 1
ATOM 1428 C CA . MET A 1 194 ? 23.376 -33.691 -36.290 1.00 80.44 194 MET A CA 1
ATOM 1429 C C . MET A 1 194 ? 22.612 -34.986 -35.969 1.00 80.44 194 MET A C 1
ATOM 1431 O O . MET A 1 194 ? 21.623 -34.971 -35.235 1.00 80.44 194 MET A O 1
ATOM 1435 N N . LYS A 1 195 ? 23.064 -36.122 -36.511 1.00 85.69 195 LYS A N 1
ATOM 1436 C CA . LYS A 1 195 ? 22.466 -37.436 -36.261 1.00 85.69 195 LYS A CA 1
ATOM 1437 C C . LYS A 1 195 ? 22.758 -37.930 -34.842 1.00 85.69 195 LYS A C 1
ATOM 1439 O O . LYS A 1 195 ? 21.840 -38.445 -34.206 1.00 85.69 195 LYS A O 1
ATOM 1444 N N . ASP A 1 196 ? 23.970 -37.720 -34.328 1.00 88.62 196 ASP A N 1
ATOM 1445 C CA . ASP A 1 196 ? 24.321 -38.010 -32.930 1.00 88.62 196 ASP A CA 1
ATOM 1446 C C . ASP A 1 196 ? 23.520 -37.124 -31.965 1.00 88.62 196 ASP A C 1
ATOM 1448 O O . ASP A 1 196 ? 22.918 -37.618 -31.009 1.00 88.62 196 ASP A O 1
ATOM 1452 N N . LEU A 1 197 ? 23.414 -35.823 -32.257 1.00 87.31 197 LEU A N 1
ATOM 1453 C CA . LEU A 1 197 ? 22.658 -34.887 -31.426 1.00 87.31 197 LEU A CA 1
ATOM 1454 C C . LEU A 1 197 ? 21.162 -35.227 -31.402 1.00 87.31 197 LEU A C 1
ATOM 1456 O O . LEU A 1 197 ? 20.540 -35.213 -30.338 1.00 87.31 197 LEU A O 1
ATOM 1460 N N . LYS A 1 198 ? 20.594 -35.606 -32.553 1.00 88.62 198 LYS A N 1
ATOM 1461 C CA . LYS A 1 198 ? 19.204 -36.060 -32.654 1.00 88.62 198 LYS A CA 1
ATOM 1462 C C . LYS A 1 198 ? 18.965 -37.350 -31.862 1.00 88.62 198 LYS A C 1
ATOM 1464 O O . LYS A 1 198 ? 17.990 -37.418 -31.119 1.00 88.62 198 LYS A O 1
ATOM 1469 N N . ALA A 1 199 ? 19.874 -38.325 -31.944 1.00 90.94 199 ALA A N 1
ATOM 1470 C CA . ALA A 1 199 ? 19.774 -39.570 -31.180 1.00 90.94 199 ALA A CA 1
ATOM 1471 C C . ALA A 1 199 ? 19.821 -39.324 -29.661 1.00 90.94 199 ALA A C 1
ATOM 1473 O O . ALA A 1 199 ? 19.069 -39.934 -28.899 1.00 90.94 199 ALA A O 1
ATOM 1474 N N . ARG A 1 200 ? 20.658 -38.382 -29.204 1.00 90.88 200 ARG A N 1
ATOM 1475 C CA . ARG A 1 200 ? 20.704 -37.974 -27.790 1.00 90.88 200 ARG A CA 1
ATOM 1476 C C . ARG A 1 200 ? 19.425 -37.275 -27.343 1.00 90.88 200 ARG A C 1
ATOM 1478 O O . ARG A 1 200 ? 18.994 -37.482 -26.211 1.00 90.88 200 ARG A O 1
ATOM 1485 N N . MET A 1 201 ? 18.825 -36.462 -28.210 1.00 90.69 201 MET A N 1
ATOM 1486 C CA . MET A 1 201 ? 17.580 -35.758 -27.909 1.00 90.69 201 MET A CA 1
ATOM 1487 C C . MET A 1 201 ? 16.397 -36.731 -27.799 1.00 90.69 201 MET A C 1
ATOM 1489 O O . MET A 1 201 ? 15.652 -36.665 -26.824 1.00 90.69 201 MET A O 1
ATOM 1493 N N . GLU A 1 202 ? 16.295 -37.698 -28.716 1.00 91.69 202 GLU A N 1
ATOM 1494 C CA . GLU A 1 202 ? 15.289 -38.771 -28.668 1.00 91.69 202 GLU A CA 1
ATOM 1495 C C . GLU A 1 202 ? 15.455 -39.652 -27.414 1.00 91.69 202 GLU A C 1
ATOM 1497 O O . GLU A 1 202 ? 14.475 -39.997 -26.752 1.00 91.69 202 GLU A O 1
ATOM 1502 N N . ALA A 1 203 ? 16.695 -39.956 -27.011 1.00 89.81 203 ALA A N 1
ATOM 1503 C CA . ALA A 1 203 ? 16.962 -40.689 -25.772 1.00 89.81 203 ALA A CA 1
ATOM 1504 C C . ALA A 1 203 ? 16.559 -39.897 -24.514 1.00 89.81 203 ALA A C 1
ATOM 1506 O O . ALA A 1 203 ? 16.065 -40.476 -23.542 1.00 89.81 203 ALA A O 1
ATOM 1507 N N . LEU A 1 204 ? 16.754 -38.572 -24.515 1.00 87.88 204 LEU A N 1
ATOM 1508 C CA . LEU A 1 204 ? 16.310 -37.702 -23.423 1.00 87.88 204 LEU A CA 1
ATOM 1509 C C . LEU A 1 204 ? 14.783 -37.642 -23.332 1.00 87.88 204 LEU A C 1
ATOM 1511 O O . LEU A 1 204 ? 14.242 -37.668 -22.227 1.00 87.88 204 LEU A O 1
ATOM 1515 N N . GLU A 1 205 ? 14.095 -37.605 -24.471 1.00 86.19 205 GLU A N 1
ATOM 1516 C CA . GLU A 1 205 ? 12.634 -37.596 -24.540 1.00 86.19 205 GLU A CA 1
ATOM 1517 C C . GLU A 1 205 ? 12.035 -38.900 -23.999 1.00 86.19 205 GLU A C 1
ATOM 1519 O O . GLU A 1 205 ? 11.152 -38.858 -23.141 1.00 86.19 205 GLU A O 1
ATOM 1524 N N . GLN A 1 206 ? 12.581 -40.057 -24.387 1.00 87.62 206 GLN A N 1
ATOM 1525 C CA . GLN A 1 206 ? 12.166 -41.352 -23.831 1.00 87.62 206 GLN A CA 1
ATOM 1526 C C . GLN A 1 206 ? 12.408 -41.432 -22.321 1.00 87.62 206 GLN A C 1
ATOM 1528 O O . GLN A 1 206 ? 11.584 -41.957 -21.567 1.00 87.62 206 GLN A O 1
ATOM 1533 N N . LYS A 1 207 ? 13.525 -40.869 -21.845 1.00 85.06 207 LYS A N 1
ATOM 1534 C CA . LYS A 1 207 ? 13.828 -40.819 -20.413 1.00 85.06 207 LYS A CA 1
ATOM 1535 C C . LYS A 1 207 ? 12.833 -39.928 -19.671 1.00 85.06 207 LYS A C 1
ATOM 1537 O O . LYS A 1 207 ? 12.337 -40.328 -18.620 1.00 85.06 207 LYS A O 1
ATOM 1542 N N . LEU A 1 208 ? 12.470 -38.783 -20.242 1.00 80.19 208 LEU A N 1
ATOM 1543 C CA . LEU A 1 208 ? 11.446 -37.894 -19.700 1.00 80.19 208 LEU A CA 1
ATOM 1544 C C . LEU A 1 208 ? 10.064 -38.570 -19.674 1.00 80.19 208 LEU A C 1
ATOM 1546 O O . LEU A 1 208 ? 9.379 -38.512 -18.656 1.00 80.19 208 LEU A O 1
ATOM 1550 N N . GLN A 1 209 ? 9.687 -39.284 -20.738 1.00 79.56 209 GLN A N 1
ATOM 1551 C CA . GLN A 1 209 ? 8.445 -40.064 -20.797 1.00 79.56 209 GLN A CA 1
ATOM 1552 C C . GLN A 1 209 ? 8.417 -41.183 -19.747 1.00 79.56 209 GLN A C 1
ATOM 1554 O O . GLN A 1 209 ? 7.384 -41.395 -19.121 1.00 79.56 209 GLN A O 1
ATOM 1559 N N . SER A 1 210 ? 9.547 -41.845 -19.476 1.00 75.50 210 SER A N 1
ATOM 1560 C CA . SER A 1 210 ? 9.638 -42.865 -18.418 1.00 75.50 210 SER A CA 1
ATOM 1561 C C . SER A 1 210 ? 9.471 -42.280 -17.008 1.00 75.50 210 SER A C 1
ATOM 1563 O O . SER A 1 210 ? 8.840 -42.894 -16.151 1.00 75.50 210 SER A O 1
ATOM 1565 N N . VAL A 1 211 ? 9.970 -41.058 -16.785 1.00 75.25 211 VAL A N 1
ATOM 1566 C CA . VAL A 1 211 ? 9.793 -40.306 -15.531 1.00 75.25 211 VAL A CA 1
ATOM 1567 C C . VAL A 1 211 ? 8.355 -39.794 -15.388 1.00 75.25 211 VAL A C 1
ATOM 1569 O O . VAL A 1 211 ? 7.838 -39.714 -14.276 1.00 75.25 211 VAL A O 1
ATOM 1572 N N . LEU A 1 212 ? 7.687 -39.482 -16.502 1.00 67.56 212 LEU A N 1
ATOM 1573 C CA . LEU A 1 212 ? 6.299 -39.008 -16.542 1.00 67.56 212 LEU A CA 1
ATOM 1574 C C . LEU A 1 212 ? 5.255 -40.142 -16.570 1.00 67.56 212 LEU A C 1
ATOM 1576 O O . LEU A 1 212 ? 4.078 -39.888 -16.307 1.00 67.56 212 LEU A O 1
ATOM 1580 N N . ALA A 1 213 ? 5.643 -41.385 -16.867 1.00 64.50 213 ALA A N 1
ATOM 1581 C CA . ALA A 1 213 ? 4.742 -42.541 -16.949 1.00 64.50 213 ALA A CA 1
ATOM 1582 C C . ALA A 1 213 ? 3.961 -42.846 -15.647 1.00 64.50 213 ALA A C 1
ATOM 1584 O O . ALA A 1 213 ? 2.772 -43.161 -15.736 1.00 64.50 213 ALA A O 1
ATOM 1585 N N . PRO A 1 214 ? 4.533 -42.689 -14.434 1.00 67.50 214 PRO A N 1
ATOM 1586 C CA . PRO A 1 214 ? 3.775 -42.815 -13.186 1.00 67.50 214 PRO A CA 1
ATOM 1587 C C . PRO A 1 214 ? 2.650 -41.776 -13.055 1.00 67.50 214 PRO A C 1
ATOM 1589 O O . PRO A 1 214 ? 1.628 -42.058 -12.436 1.00 67.50 214 PRO A O 1
ATOM 1592 N N . PHE A 1 215 ? 2.800 -40.597 -13.672 1.00 57.56 215 PHE A N 1
ATOM 1593 C CA . PHE A 1 215 ? 1.803 -39.521 -13.633 1.00 57.56 215 PHE A CA 1
ATOM 1594 C C . PHE A 1 215 ? 0.685 -39.699 -14.670 1.00 57.56 215 PHE A C 1
ATOM 1596 O O . PHE A 1 215 ? -0.422 -39.207 -14.464 1.00 57.56 215 PHE A O 1
ATOM 1603 N N . HIS A 1 216 ? 0.930 -40.449 -15.750 1.00 56.72 216 HIS A N 1
ATOM 1604 C CA . HIS A 1 216 ? -0.089 -40.736 -16.768 1.00 56.72 216 HIS A CA 1
ATOM 1605 C C . HIS A 1 216 ? -1.187 -41.692 -16.271 1.00 56.72 216 HIS A C 1
ATOM 1607 O O . HIS A 1 216 ? -2.300 -41.643 -16.778 1.00 56.72 216 HIS A O 1
ATOM 1613 N N . ASN A 1 217 ? -0.927 -42.501 -15.236 1.00 53.22 217 ASN A N 1
ATOM 1614 C CA . ASN A 1 217 ? -1.946 -43.364 -14.614 1.00 53.22 217 ASN A CA 1
ATOM 1615 C C . ASN A 1 217 ? -2.858 -42.630 -13.610 1.00 53.22 217 ASN A C 1
ATOM 1617 O O . ASN A 1 217 ? -3.816 -43.216 -13.113 1.00 53.22 217 ASN A O 1
ATOM 1621 N N . LEU A 1 218 ? -2.580 -41.356 -13.312 1.00 50.00 218 LEU A N 1
ATOM 1622 C CA . LEU A 1 218 ? -3.406 -40.506 -12.441 1.00 50.00 218 LEU A CA 1
ATOM 1623 C C . LEU A 1 218 ? -4.290 -39.524 -13.225 1.00 50.00 218 LEU A C 1
ATOM 1625 O O . LEU A 1 218 ? -5.079 -38.795 -12.627 1.00 50.00 218 LEU A O 1
ATOM 1629 N N . MET A 1 219 ? -4.176 -39.507 -14.555 1.00 49.09 219 MET A N 1
ATOM 1630 C CA . MET A 1 219 ? -4.957 -38.650 -15.445 1.00 49.09 219 MET A CA 1
ATOM 1631 C C . MET A 1 219 ? -5.819 -39.539 -16.347 1.00 49.09 219 MET A C 1
ATOM 1633 O O . MET A 1 219 ? -5.309 -40.073 -17.333 1.00 49.09 219 MET A O 1
ATOM 1637 N N . PRO A 1 220 ? -7.118 -39.725 -16.050 1.00 42.22 220 PRO A N 1
ATOM 1638 C CA . PRO A 1 220 ? -8.017 -40.341 -17.008 1.00 42.22 220 PRO A CA 1
ATOM 1639 C C . PRO A 1 220 ? -8.086 -39.433 -18.234 1.00 42.22 220 PRO A C 1
ATOM 1641 O O . PRO A 1 220 ? -8.352 -38.235 -18.117 1.00 42.22 220 PRO A O 1
ATOM 1644 N N . SER A 1 221 ? -7.853 -40.001 -19.411 1.00 44.06 221 SER A N 1
ATOM 1645 C CA . SER A 1 221 ? -8.177 -39.350 -20.674 1.00 44.06 221 SER A CA 1
ATOM 1646 C C . SER A 1 221 ? -9.696 -39.175 -20.724 1.00 44.06 221 SER A C 1
ATOM 1648 O O . SER A 1 221 ? -10.426 -40.152 -20.872 1.00 44.06 221 SER A O 1
ATOM 1650 N N . ALA A 1 222 ? -10.181 -37.948 -20.560 1.00 38.97 222 ALA A N 1
ATOM 1651 C CA . ALA A 1 222 ? -11.563 -37.589 -20.848 1.00 38.97 222 ALA A CA 1
ATOM 1652 C C . ALA A 1 222 ? -11.575 -36.403 -21.825 1.00 38.97 222 ALA A C 1
ATOM 1654 O O . ALA A 1 222 ? -10.675 -35.561 -21.753 1.00 38.97 222 ALA A O 1
ATOM 1655 N N . PRO A 1 223 ? -12.534 -36.389 -22.767 1.00 48.41 223 PRO A N 1
ATOM 1656 C CA . PRO A 1 223 ? -12.500 -35.532 -23.940 1.00 48.41 223 PRO A CA 1
ATOM 1657 C C . PRO A 1 223 ? -12.880 -34.087 -23.616 1.00 48.41 223 PRO A C 1
ATOM 1659 O O . PRO A 1 223 ? -13.350 -33.771 -22.523 1.00 48.41 223 PRO A O 1
ATOM 1662 N N . ASP A 1 224 ? -12.637 -33.252 -24.619 1.00 52.16 224 ASP A N 1
ATOM 1663 C CA . ASP A 1 224 ? -12.856 -31.814 -24.706 1.00 52.16 224 ASP A CA 1
ATOM 1664 C C . ASP A 1 224 ? -14.103 -31.328 -23.952 1.00 52.16 224 ASP A C 1
ATOM 1666 O O . ASP A 1 224 ? -15.223 -31.667 -24.321 1.00 52.16 224 ASP A O 1
ATOM 1670 N N . ASP A 1 225 ? -13.905 -30.560 -22.880 1.00 47.62 225 ASP A N 1
ATOM 1671 C CA . ASP A 1 225 ? -14.401 -29.188 -22.699 1.00 47.62 225 ASP A CA 1
ATOM 1672 C C . ASP A 1 225 ? -14.057 -28.714 -21.268 1.00 47.62 225 ASP A C 1
ATOM 1674 O O . ASP A 1 225 ? -13.882 -29.513 -20.347 1.00 47.62 225 ASP A O 1
ATOM 1678 N N . VAL A 1 226 ? -14.007 -27.397 -21.072 1.00 39.56 226 VAL A N 1
ATOM 1679 C CA . VAL A 1 226 ? -13.745 -26.676 -19.814 1.00 39.56 226 VAL A CA 1
ATOM 1680 C C . VAL A 1 226 ? -12.272 -26.590 -19.386 1.00 39.56 226 VAL A C 1
ATOM 1682 O O . VAL A 1 226 ? -11.684 -27.464 -18.746 1.00 39.56 226 VAL A O 1
ATOM 1685 N N . GLY A 1 227 ? -11.688 -25.432 -19.702 1.00 51.44 227 GLY A N 1
ATOM 1686 C CA . GLY A 1 227 ? -10.371 -25.023 -19.240 1.00 51.44 227 GLY A CA 1
ATOM 1687 C C . GLY A 1 227 ? -10.263 -24.912 -17.720 1.00 51.44 227 GLY A C 1
ATOM 1688 O O . GLY A 1 227 ? -11.225 -24.615 -17.018 1.00 51.44 227 GLY A O 1
ATOM 1689 N N . THR A 1 228 ? -9.057 -25.163 -17.222 1.00 46.88 228 THR A N 1
ATOM 1690 C CA . THR A 1 228 ? -8.302 -24.330 -16.269 1.00 46.88 228 THR A CA 1
ATOM 1691 C C . THR A 1 228 ? -7.069 -25.114 -15.816 1.00 46.88 228 THR A C 1
ATOM 1693 O O . THR A 1 228 ? -7.093 -26.338 -15.680 1.00 46.88 228 THR A O 1
ATOM 1696 N N . ASP A 1 229 ? -5.969 -24.382 -15.678 1.00 57.19 229 ASP A N 1
ATOM 1697 C CA . ASP A 1 229 ? -4.582 -24.834 -15.604 1.00 57.19 229 ASP A CA 1
ATOM 1698 C C . ASP A 1 229 ? -4.305 -26.046 -14.688 1.00 57.19 229 ASP A C 1
ATOM 1700 O O . ASP A 1 229 ? -4.885 -26.161 -13.602 1.00 57.19 229 ASP A O 1
ATOM 1704 N N . PRO A 1 230 ? -3.327 -26.911 -15.037 1.00 57.50 230 PRO A N 1
ATOM 1705 C CA . PRO A 1 230 ? -2.916 -28.052 -14.205 1.00 57.50 230 PRO A CA 1
ATOM 1706 C C . PRO A 1 230 ? -2.470 -27.633 -12.791 1.00 57.50 230 PRO A C 1
ATOM 1708 O O . PRO A 1 230 ? -2.593 -28.405 -11.841 1.00 57.50 230 PRO A O 1
ATOM 1711 N N . ILE A 1 231 ? -2.024 -26.383 -12.633 1.00 58.16 231 ILE A N 1
ATOM 1712 C CA . ILE A 1 231 ? -1.647 -25.774 -11.351 1.00 58.16 231 ILE A CA 1
ATOM 1713 C C . ILE A 1 231 ? -2.875 -25.566 -10.447 1.00 58.16 231 ILE A C 1
ATOM 1715 O O . ILE A 1 231 ? -2.784 -25.778 -9.241 1.00 58.16 231 ILE A O 1
ATOM 1719 N N . SER A 1 232 ? -4.039 -25.228 -11.013 1.00 55.47 232 SER A N 1
ATOM 1720 C CA . SER A 1 232 ? -5.284 -25.052 -10.251 1.00 55.47 232 SER A CA 1
ATOM 1721 C C . SER A 1 232 ? -5.867 -26.393 -9.786 1.00 55.47 232 SER A C 1
ATOM 1723 O O . SER A 1 232 ? -6.394 -26.503 -8.678 1.00 55.47 232 SER A O 1
ATOM 1725 N N . ARG A 1 233 ? -5.690 -27.458 -10.580 1.00 57.97 233 ARG A N 1
ATOM 1726 C CA . ARG A 1 233 ? -6.036 -28.827 -10.163 1.00 57.97 233 ARG A CA 1
ATOM 1727 C C . ARG A 1 233 ? -5.106 -29.353 -9.068 1.00 57.97 233 ARG A C 1
ATOM 1729 O O . ARG A 1 233 ? -5.591 -29.941 -8.106 1.00 57.97 233 ARG A O 1
ATOM 1736 N N . LEU A 1 234 ? -3.799 -29.088 -9.163 1.00 59.22 234 LEU A N 1
ATOM 1737 C CA . LEU A 1 234 ? -2.847 -29.396 -8.088 1.00 59.22 234 LEU A CA 1
ATOM 1738 C C . LEU A 1 234 ? -3.163 -28.615 -6.807 1.00 59.22 234 LEU A C 1
ATOM 1740 O O . LEU A 1 234 ? -3.136 -29.207 -5.730 1.00 59.22 234 LEU A O 1
ATOM 1744 N N . SER A 1 235 ? -3.535 -27.331 -6.903 1.00 59.62 235 SER A N 1
ATOM 1745 C CA . SER A 1 235 ? -3.929 -26.553 -5.722 1.00 59.62 235 SER A CA 1
ATOM 1746 C C . SER A 1 235 ? -5.205 -27.095 -5.082 1.00 59.62 235 SER A C 1
ATOM 1748 O O . SER A 1 235 ? -5.270 -27.180 -3.862 1.00 59.62 235 SER A O 1
ATOM 1750 N N . HIS A 1 236 ? -6.193 -27.522 -5.875 1.00 60.34 236 HIS A N 1
ATOM 1751 C CA . HIS A 1 236 ? -7.427 -28.108 -5.346 1.00 60.34 236 HIS A CA 1
ATOM 1752 C C . HIS A 1 236 ? -7.189 -29.476 -4.678 1.00 60.34 236 HIS A C 1
ATOM 1754 O O . HIS A 1 236 ? -7.745 -29.745 -3.615 1.00 60.34 236 HIS A O 1
ATOM 1760 N N . SER A 1 237 ? -6.332 -30.329 -5.250 1.00 57.88 237 SER A N 1
ATOM 1761 C CA . SER A 1 237 ? -5.968 -31.622 -4.645 1.00 57.88 237 SER A CA 1
ATOM 1762 C C . SER A 1 237 ? -5.134 -31.464 -3.369 1.00 57.88 237 SER A C 1
ATOM 1764 O O . SER A 1 237 ? -5.357 -32.186 -2.401 1.00 57.88 237 SER A O 1
ATOM 1766 N N . LEU A 1 238 ? -4.225 -30.485 -3.318 1.00 58.00 238 LEU A N 1
ATOM 1767 C CA . LEU A 1 238 ? -3.479 -30.153 -2.096 1.00 58.00 238 LEU A CA 1
ATOM 1768 C C . LEU A 1 238 ? -4.393 -29.569 -1.007 1.00 58.00 238 LEU A C 1
ATOM 1770 O O . LEU A 1 238 ? -4.236 -29.892 0.165 1.00 58.00 238 LEU A O 1
ATOM 1774 N N . GLN A 1 239 ? -5.410 -28.794 -1.388 1.00 59.34 239 GLN A N 1
ATOM 1775 C CA . GLN A 1 239 ? -6.400 -28.245 -0.456 1.00 59.34 239 GLN A CA 1
ATOM 1776 C C . GLN A 1 239 ? -7.361 -29.314 0.104 1.00 59.34 239 GLN A C 1
ATOM 1778 O O . GLN A 1 239 ? -7.947 -29.129 1.170 1.00 59.34 239 GLN A O 1
ATOM 1783 N N . GLN A 1 240 ? -7.519 -30.447 -0.589 1.00 55.12 240 GLN A N 1
ATOM 1784 C CA . GLN A 1 240 ? -8.248 -31.617 -0.083 1.00 55.12 240 GLN A CA 1
ATOM 1785 C C . GLN A 1 240 ? -7.421 -32.414 0.941 1.00 55.12 240 GLN A C 1
ATOM 1787 O O . GLN A 1 240 ? -7.997 -32.916 1.903 1.00 55.12 240 GLN A O 1
ATOM 1792 N N . LEU A 1 241 ? -6.093 -32.481 0.783 1.00 54.81 241 LEU A N 1
ATOM 1793 C CA . LEU A 1 241 ? -5.184 -33.117 1.750 1.00 54.81 241 LEU A CA 1
ATOM 1794 C C . LEU A 1 241 ? -5.120 -32.346 3.080 1.00 54.81 241 LEU A C 1
ATOM 1796 O O . LEU A 1 241 ? -5.209 -32.961 4.137 1.00 54.81 241 LEU A O 1
ATOM 1800 N N . ASP A 1 242 ? -5.123 -31.011 3.035 1.00 53.56 242 ASP A N 1
ATOM 1801 C CA . ASP A 1 242 ? -5.152 -30.144 4.232 1.00 53.56 242 ASP A CA 1
ATOM 1802 C C . ASP A 1 242 ? -6.441 -30.339 5.069 1.00 53.56 242 ASP A C 1
ATOM 1804 O O . ASP A 1 242 ? -6.482 -30.187 6.292 1.00 53.56 242 ASP A O 1
ATOM 1808 N N . ARG A 1 243 ? -7.531 -30.753 4.407 1.00 57.69 243 ARG A N 1
ATOM 1809 C CA . ARG A 1 243 ? -8.814 -31.073 5.049 1.00 57.69 243 ARG A CA 1
ATOM 1810 C C . ARG A 1 243 ? -8.807 -32.441 5.739 1.00 57.69 243 ARG A C 1
ATOM 1812 O O . ARG A 1 243 ? -9.603 -32.651 6.651 1.00 57.69 243 ARG A O 1
ATOM 1819 N N . ILE A 1 244 ? -7.928 -33.352 5.316 1.00 56.00 244 ILE A N 1
ATOM 1820 C CA . ILE A 1 244 ? -7.754 -34.684 5.910 1.00 56.00 244 ILE A CA 1
ATOM 1821 C C . ILE A 1 244 ? -6.908 -34.589 7.188 1.00 56.00 244 ILE A C 1
ATOM 1823 O O . ILE A 1 244 ? -7.272 -35.219 8.180 1.00 56.00 244 ILE A O 1
ATOM 1827 N N . ASP A 1 245 ? -5.886 -33.727 7.230 1.00 53.53 245 ASP A N 1
ATOM 1828 C CA . ASP A 1 245 ? -5.119 -33.463 8.461 1.00 53.53 245 ASP A CA 1
ATOM 1829 C C . ASP A 1 245 ? -5.990 -32.815 9.553 1.00 53.53 245 ASP A C 1
ATOM 1831 O O . ASP A 1 245 ? -5.935 -33.209 10.720 1.00 53.53 245 ASP A O 1
ATOM 1835 N N . SER A 1 246 ? -6.912 -31.921 9.173 1.00 53.59 246 SER A N 1
ATOM 1836 C CA . SER A 1 246 ? -7.894 -31.351 10.110 1.00 53.59 246 SER A CA 1
ATOM 1837 C C . SER A 1 246 ? -8.888 -32.389 10.660 1.00 53.59 246 SER A C 1
ATOM 1839 O O . SER A 1 246 ? -9.334 -32.274 11.803 1.00 53.59 246 SER A O 1
ATOM 1841 N N . LEU A 1 247 ? -9.233 -33.418 9.877 1.00 52.16 247 LEU A N 1
ATOM 1842 C CA . LEU A 1 247 ? -10.092 -34.516 10.334 1.00 52.16 247 LEU A CA 1
ATOM 1843 C C . LEU A 1 247 ? -9.325 -35.513 11.213 1.00 52.16 247 LEU A C 1
ATOM 1845 O O . LEU A 1 247 ? -9.903 -36.036 12.161 1.00 52.16 247 LEU A O 1
ATOM 1849 N N . SER A 1 248 ? -8.030 -35.722 10.962 1.00 58.19 248 SER A N 1
ATOM 1850 C CA . SER A 1 248 ? -7.141 -36.516 11.821 1.00 58.19 248 SER A CA 1
ATOM 1851 C C . SER A 1 248 ? -7.037 -35.928 13.235 1.00 58.19 248 SER A C 1
ATOM 1853 O O . SER A 1 248 ? -7.203 -36.658 14.212 1.00 58.19 248 SER A O 1
ATOM 1855 N N . GLU A 1 249 ? -6.861 -34.607 13.367 1.00 63.50 249 GLU A N 1
ATOM 1856 C CA . GLU A 1 249 ? -6.852 -33.933 14.680 1.00 63.50 249 GLU A CA 1
ATOM 1857 C C . GLU A 1 249 ? -8.215 -33.985 15.392 1.00 63.50 249 GLU A C 1
ATOM 1859 O O . GLU A 1 249 ? -8.296 -34.089 16.618 1.00 63.50 249 GLU A O 1
ATOM 1864 N N . GLN A 1 250 ? -9.318 -33.939 14.640 1.00 56.75 250 GLN A N 1
ATOM 1865 C CA . GLN A 1 250 ? -10.659 -34.047 15.223 1.00 56.75 250 GLN A CA 1
ATOM 1866 C C . GLN A 1 250 ? -10.984 -35.473 15.682 1.00 56.75 250 GLN A C 1
ATOM 1868 O O . GLN A 1 250 ? -11.677 -35.644 16.686 1.00 56.75 250 GLN A O 1
ATOM 1873 N N . ILE A 1 251 ? -10.474 -36.492 14.985 1.00 65.94 251 ILE A N 1
ATOM 1874 C CA . ILE A 1 251 ? -10.615 -37.897 15.382 1.00 65.94 251 ILE A CA 1
ATOM 1875 C C . ILE A 1 251 ? -9.764 -38.183 16.625 1.00 65.94 251 ILE A C 1
ATOM 1877 O O . ILE A 1 251 ? -10.295 -38.767 17.568 1.00 65.94 251 ILE A O 1
ATOM 1881 N N . SER A 1 252 ? -8.524 -37.681 16.711 1.00 61.03 252 SER A N 1
ATOM 1882 C CA . SER A 1 252 ? -7.698 -37.858 17.917 1.00 61.03 252 SER A CA 1
ATOM 1883 C C . SER A 1 252 ? -8.315 -37.185 19.151 1.00 61.03 252 SER A C 1
ATOM 1885 O O . SER A 1 252 ? -8.299 -37.746 20.244 1.00 61.03 252 SER A O 1
ATOM 1887 N N . PHE A 1 253 ? -8.933 -36.011 18.980 1.00 61.31 253 PHE A N 1
ATOM 1888 C CA . PHE A 1 253 ? -9.653 -35.322 20.057 1.00 61.31 253 PHE A CA 1
ATOM 1889 C C . PHE A 1 253 ? -10.922 -36.071 20.505 1.00 61.31 253 PHE A C 1
ATOM 1891 O O . PHE A 1 253 ? -11.304 -36.031 21.679 1.00 61.31 253 PHE A O 1
ATOM 1898 N N . LEU A 1 254 ? -11.602 -36.760 19.583 1.00 58.38 254 LEU A N 1
ATOM 1899 C CA . LEU A 1 254 ? -12.759 -37.596 19.907 1.00 58.38 254 LEU A CA 1
ATOM 1900 C C . LEU A 1 254 ? -12.351 -38.914 20.581 1.00 58.38 254 LEU A C 1
ATOM 1902 O O . LEU A 1 254 ? -13.060 -39.345 21.491 1.00 58.38 254 LEU A O 1
ATOM 1906 N N . GLU A 1 255 ? -11.217 -39.513 20.210 1.00 62.53 255 GLU A N 1
ATOM 1907 C CA . GLU A 1 255 ? -10.650 -40.698 20.874 1.00 62.53 255 GLU A CA 1
ATOM 1908 C C . GLU A 1 255 ? -10.238 -40.395 22.326 1.00 62.53 255 GLU A C 1
ATOM 1910 O O . GLU A 1 255 ? -10.645 -41.123 23.235 1.00 62.53 255 GLU A O 1
ATOM 1915 N N . GLU A 1 256 ? -9.581 -39.255 22.581 1.00 65.19 256 GLU A N 1
ATOM 1916 C CA . GLU A 1 256 ? -9.221 -38.798 23.937 1.00 65.19 256 GLU A CA 1
ATOM 1917 C C . GLU A 1 256 ? -10.463 -38.588 24.832 1.00 65.19 256 GLU A C 1
ATOM 1919 O O . GLU A 1 256 ? -10.489 -38.918 26.025 1.00 65.19 256 GLU A O 1
ATOM 1924 N N . ARG A 1 257 ? -11.561 -38.087 24.254 1.00 58.41 257 ARG A N 1
ATOM 1925 C CA . ARG A 1 257 ? -12.832 -37.907 24.976 1.00 58.41 257 ARG A CA 1
ATOM 1926 C C . ARG A 1 257 ? -13.625 -39.199 25.161 1.00 58.41 257 ARG A C 1
ATOM 1928 O O . ARG A 1 257 ? -14.399 -39.290 26.111 1.00 58.41 257 ARG A O 1
ATOM 1935 N N . LEU A 1 258 ? -13.447 -40.200 24.304 1.00 54.91 258 LEU A N 1
ATOM 1936 C CA . LEU A 1 258 ? -14.068 -41.515 24.474 1.00 54.91 258 LEU A CA 1
ATOM 1937 C C . LEU A 1 258 ? -13.363 -42.346 25.557 1.00 54.91 258 LEU A C 1
ATOM 1939 O O . LEU A 1 258 ? -14.029 -43.090 26.279 1.00 54.91 258 LEU A O 1
ATOM 1943 N N . GLU A 1 259 ? -12.055 -42.167 25.758 1.00 56.41 259 GLU A N 1
ATOM 1944 C CA . GLU A 1 259 ? -11.310 -42.835 26.836 1.00 56.41 259 GLU A CA 1
ATOM 1945 C C . GLU A 1 259 ? -11.657 -42.313 28.239 1.00 56.41 259 GLU A C 1
ATOM 1947 O O . GLU A 1 259 ? -11.620 -43.075 29.209 1.00 56.41 259 GLU A O 1
ATOM 1952 N N . THR A 1 260 ? -12.100 -41.057 28.353 1.00 54.84 260 THR A N 1
ATOM 1953 C CA . THR A 1 260 ? -12.601 -40.479 29.616 1.00 54.84 260 THR A CA 1
ATOM 1954 C C . THR A 1 260 ? -14.045 -40.878 29.952 1.00 54.84 260 THR A C 1
ATOM 1956 O O . THR A 1 260 ? -14.500 -40.659 31.076 1.00 54.84 260 THR A O 1
ATOM 1959 N N . CYS A 1 261 ? -14.752 -41.543 29.030 1.00 51.47 261 CYS A N 1
ATOM 1960 C CA . CYS A 1 261 ? -16.118 -42.044 29.213 1.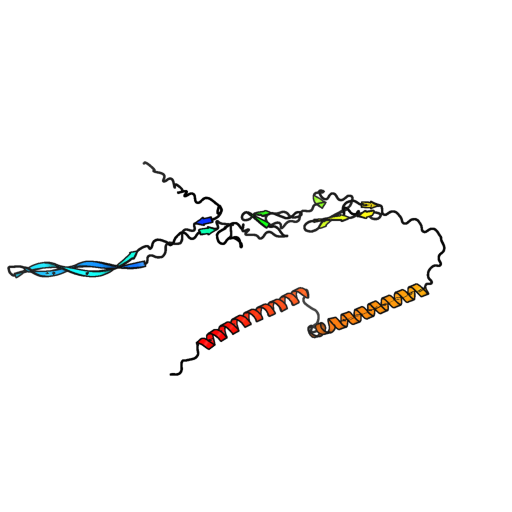00 51.47 261 CYS A CA 1
ATOM 1961 C C . CYS A 1 261 ? -16.199 -43.573 29.390 1.00 51.47 261 CYS A C 1
ATOM 1963 O O . CYS A 1 261 ? -17.194 -44.187 29.002 1.00 51.47 261 CYS A O 1
ATOM 1965 N N . LYS A 1 262 ? -15.204 -44.220 30.017 1.00 48.97 262 LYS A N 1
ATOM 1966 C CA . LYS A 1 262 ? -15.396 -45.592 30.522 1.00 48.97 262 LYS A CA 1
ATOM 1967 C C . LYS A 1 262 ? -16.179 -45.566 31.845 1.00 48.97 262 LYS A C 1
ATOM 1969 O O . LYS A 1 262 ? -15.713 -44.948 32.803 1.00 48.97 262 LYS A O 1
ATOM 1974 N N . PRO A 1 263 ? -17.345 -46.236 31.944 1.00 51.16 263 PRO A N 1
ATOM 1975 C CA . PRO A 1 263 ? -18.067 -46.341 33.203 1.00 51.16 263 PRO A CA 1
ATOM 1976 C C . PRO A 1 263 ? -17.227 -47.126 34.212 1.00 51.16 263 PRO A C 1
ATOM 1978 O O . PRO A 1 263 ? -16.739 -48.224 33.931 1.00 51.16 263 PRO A O 1
ATOM 1981 N N . LYS A 1 264 ? -17.062 -46.537 35.395 1.00 46.41 264 LYS A N 1
ATOM 1982 C CA . LYS A 1 264 ? -16.490 -47.177 36.576 1.00 46.41 264 LYS A CA 1
ATOM 1983 C C . LYS A 1 264 ? -17.393 -48.370 36.915 1.00 46.41 264 LYS A C 1
ATOM 1985 O O . LYS A 1 264 ? -18.533 -48.166 37.314 1.00 46.41 264 LYS A O 1
ATOM 1990 N N . ARG A 1 265 ? -16.928 -49.595 36.648 1.00 45.66 265 ARG A N 1
ATOM 1991 C CA . ARG A 1 265 ? -17.576 -50.807 37.168 1.00 45.66 265 ARG A CA 1
ATOM 1992 C C . ARG A 1 265 ? -17.416 -50.791 38.688 1.00 45.66 265 ARG A C 1
ATOM 1994 O O . ARG A 1 265 ? -16.290 -50.618 39.158 1.00 45.66 265 ARG A O 1
ATOM 2001 N N . ASP A 1 266 ? -18.548 -50.902 39.375 1.00 41.25 266 ASP A N 1
ATOM 2002 C CA . ASP A 1 266 ? -18.673 -51.111 40.822 1.00 41.25 266 ASP A CA 1
ATOM 2003 C C . ASP A 1 266 ? -17.923 -52.364 41.300 1.00 41.25 266 ASP A C 1
ATOM 2005 O O . ASP A 1 266 ? -17.855 -53.351 40.524 1.00 41.25 266 ASP A O 1
#